Protein AF-A0A7K4GMZ6-F1 (afdb_monomer_lite)

Structure (mmCIF, N/CA/C/O backbone):
data_AF-A0A7K4GMZ6-F1
#
_entry.id   AF-A0A7K4GMZ6-F1
#
loop_
_atom_site.group_PDB
_atom_site.id
_atom_site.type_symbol
_atom_site.label_atom_id
_atom_site.label_alt_id
_atom_site.label_comp_id
_atom_site.label_asym_id
_atom_site.label_entity_id
_atom_site.label_seq_id
_atom_site.pdbx_PDB_ins_code
_atom_site.Cartn_x
_atom_site.Cartn_y
_atom_site.Cartn_z
_atom_site.occupancy
_atom_site.B_iso_or_equiv
_atom_site.auth_seq_id
_atom_site.auth_comp_id
_atom_site.auth_asym_id
_atom_site.auth_atom_id
_atom_site.pdbx_PDB_model_num
ATOM 1 N N . MET A 1 1 ? -30.937 -4.621 13.351 1.00 48.78 1 MET A N 1
ATOM 2 C CA . MET A 1 1 ? -29.642 -5.205 12.949 1.00 48.78 1 MET A CA 1
ATOM 3 C C . MET A 1 1 ? -28.993 -5.728 14.212 1.00 48.78 1 MET A C 1
ATOM 5 O O . MET A 1 1 ? -28.978 -4.998 15.195 1.00 48.78 1 MET A O 1
ATOM 9 N N . SER A 1 2 ? -28.584 -6.996 14.234 1.00 47.72 2 SER A N 1
ATOM 10 C CA . SER A 1 2 ? -27.808 -7.556 15.344 1.00 47.72 2 SER A CA 1
ATOM 11 C C . SER A 1 2 ? -26.621 -6.636 15.634 1.00 47.72 2 SER A C 1
ATOM 13 O O . SER A 1 2 ? -26.043 -6.063 14.712 1.00 47.72 2 SER A O 1
ATOM 15 N N . ASN A 1 3 ? -26.302 -6.441 16.911 1.00 65.88 3 ASN A N 1
ATOM 16 C CA . ASN A 1 3 ? -25.169 -5.630 17.349 1.00 65.88 3 ASN A CA 1
ATOM 17 C C . ASN A 1 3 ? -23.879 -6.400 17.016 1.00 65.88 3 ASN A C 1
ATOM 19 O O . ASN A 1 3 ? -23.311 -7.097 17.856 1.00 65.88 3 ASN A O 1
ATOM 23 N N . VAL A 1 4 ? -23.521 -6.419 15.730 1.00 77.88 4 VAL A N 1
ATOM 24 C CA . VAL A 1 4 ? -22.373 -7.156 15.210 1.00 77.88 4 VAL A CA 1
ATOM 25 C C . VAL A 1 4 ? -21.124 -6.433 15.690 1.00 77.88 4 VAL A C 1
ATOM 27 O O . VAL A 1 4 ? -20.750 -5.387 15.168 1.00 77.88 4 VAL A O 1
ATOM 30 N N . ASN A 1 5 ? -20.489 -6.994 16.715 1.00 87.69 5 ASN A N 1
ATOM 31 C CA . ASN A 1 5 ? -19.255 -6.452 17.257 1.00 87.69 5 ASN A CA 1
ATOM 32 C C . ASN A 1 5 ? -18.081 -6.795 16.323 1.00 87.69 5 ASN A C 1
ATOM 34 O O . ASN A 1 5 ? -17.702 -7.964 16.181 1.00 87.69 5 ASN A O 1
ATOM 38 N N . VAL A 1 6 ? -17.531 -5.755 15.694 1.00 93.88 6 VAL A N 1
ATOM 39 C CA . VAL A 1 6 ? -16.335 -5.803 14.836 1.00 93.88 6 VAL A CA 1
ATOM 40 C C . VAL A 1 6 ? -15.117 -5.113 15.452 1.00 93.88 6 VAL A C 1
ATOM 42 O O . VAL A 1 6 ? -14.072 -5.000 14.811 1.00 93.88 6 VAL A O 1
ATOM 45 N N . ASN A 1 7 ? -15.229 -4.639 16.695 1.0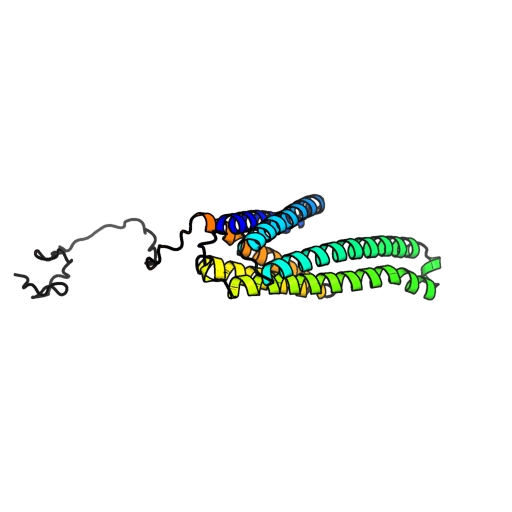0 93.06 7 ASN A N 1
ATOM 46 C CA . ASN A 1 7 ? -14.191 -3.829 17.333 1.00 93.06 7 ASN A CA 1
ATOM 47 C C . ASN A 1 7 ? -12.891 -4.618 17.495 1.00 93.06 7 ASN A C 1
ATOM 49 O O . ASN A 1 7 ? -11.807 -4.061 17.368 1.00 93.06 7 ASN A O 1
ATOM 53 N N . ASN A 1 8 ? -12.989 -5.928 17.726 1.00 94.88 8 ASN A N 1
ATOM 54 C CA . ASN A 1 8 ? -11.810 -6.777 17.828 1.00 94.88 8 ASN A CA 1
ATOM 55 C C . ASN A 1 8 ? -11.039 -6.846 16.499 1.00 94.88 8 ASN A C 1
ATOM 57 O O . ASN A 1 8 ? -9.826 -6.669 16.492 1.00 94.88 8 ASN A O 1
ATOM 61 N N . GLU A 1 9 ? -11.728 -7.041 15.370 1.00 96.62 9 GLU A N 1
ATOM 62 C CA . GLU A 1 9 ? -11.078 -7.102 14.055 1.00 96.62 9 GLU A CA 1
ATOM 63 C C . GLU A 1 9 ? -10.425 -5.767 13.681 1.00 96.62 9 GLU A C 1
ATOM 65 O O . GLU A 1 9 ? -9.282 -5.745 13.228 1.00 96.62 9 GLU A O 1
ATOM 70 N N . PHE A 1 10 ? -11.108 -4.643 13.913 1.00 96.75 10 PHE A N 1
ATOM 71 C CA . PHE A 1 10 ? -10.532 -3.326 13.631 1.00 96.75 10 PHE A CA 1
ATOM 72 C C . PHE A 1 10 ? -9.401 -2.951 14.597 1.00 96.75 10 PHE A C 1
ATOM 74 O O . PHE A 1 10 ? -8.435 -2.316 14.172 1.00 96.75 10 PHE A O 1
ATOM 81 N N . SER A 1 11 ? -9.456 -3.379 15.861 1.00 97.00 11 SER A N 1
ATOM 82 C CA . SER A 1 11 ? -8.341 -3.200 16.796 1.00 97.00 11 SER A CA 1
ATOM 83 C C . SER A 1 11 ? -7.105 -3.978 16.362 1.00 97.00 11 SER A C 1
ATOM 85 O O . SER A 1 11 ? -6.010 -3.416 16.309 1.00 97.00 11 SER A O 1
ATOM 87 N N . GLU A 1 12 ? -7.274 -5.239 15.967 1.00 97.94 12 GLU A N 1
ATOM 88 C CA . GLU A 1 12 ? -6.183 -6.059 15.441 1.00 97.94 12 GLU A CA 1
ATOM 89 C C . GLU A 1 12 ? -5.603 -5.491 14.140 1.00 97.94 12 GLU A C 1
ATOM 91 O O . GLU A 1 12 ? -4.378 -5.432 13.991 1.00 97.94 12 GLU A O 1
ATOM 96 N N . PHE A 1 13 ? -6.455 -4.974 13.250 1.00 98.12 13 PHE A N 1
ATOM 97 C CA . PHE A 1 13 ? -6.023 -4.232 12.068 1.00 98.12 13 PHE A CA 1
ATOM 98 C C . PHE A 1 13 ? -5.181 -3.003 12.449 1.00 98.12 13 PHE A C 1
ATOM 100 O O . PHE A 1 13 ? -4.089 -2.808 11.912 1.00 98.12 13 PHE A O 1
ATOM 107 N N . GLY A 1 14 ? -5.645 -2.202 13.416 1.00 97.81 14 GLY A N 1
ATOM 108 C CA . GLY A 1 14 ? -4.937 -1.023 13.919 1.00 97.81 14 GLY A CA 1
ATOM 109 C C . GLY A 1 14 ? -3.552 -1.357 14.483 1.00 97.81 14 GLY A C 1
ATOM 110 O O . GLY A 1 14 ? -2.561 -0.728 14.106 1.00 97.81 14 GLY A O 1
ATOM 111 N N . LYS A 1 15 ? -3.440 -2.411 15.303 1.00 98.00 15 LYS A N 1
ATOM 112 C CA . LYS A 1 15 ? -2.149 -2.880 15.841 1.00 98.00 15 LYS A CA 1
ATOM 113 C C . LYS A 1 15 ? -1.166 -3.232 14.726 1.00 98.00 15 LYS A C 1
ATOM 115 O O . LYS A 1 15 ? -0.002 -2.834 14.775 1.00 98.00 15 LYS A O 1
ATOM 120 N N . LYS A 1 16 ? -1.630 -3.947 13.696 1.00 98.31 16 LYS A N 1
ATOM 121 C CA . LYS A 1 16 ? -0.795 -4.320 12.545 1.00 98.31 16 LYS A CA 1
ATOM 122 C C . LYS A 1 16 ? -0.401 -3.094 11.719 1.00 98.31 16 LYS A C 1
ATOM 124 O O . LYS A 1 16 ? 0.765 -2.981 11.354 1.00 98.31 16 LYS A O 1
ATOM 129 N N . MET A 1 17 ? -1.304 -2.131 11.513 1.00 98.12 17 MET A N 1
ATOM 130 C CA . MET A 1 17 ? -0.979 -0.854 10.859 1.00 98.12 17 MET A CA 1
ATOM 131 C C . MET A 1 17 ? 0.063 -0.044 11.640 1.00 98.12 17 MET A C 1
ATOM 133 O O . MET A 1 17 ? 0.947 0.549 11.024 1.00 98.12 17 MET A O 1
ATOM 137 N N . LYS A 1 18 ? 0.047 -0.085 12.981 1.00 98.06 18 LYS A N 1
ATOM 138 C CA . LYS A 1 18 ? 1.106 0.520 13.809 1.00 98.06 18 LYS A CA 1
ATOM 139 C C . LYS A 1 18 ? 2.472 -0.086 13.510 1.00 98.06 18 LYS A C 1
ATOM 141 O O . LYS A 1 18 ? 3.444 0.643 13.328 1.00 98.06 18 LYS A O 1
ATOM 146 N N . ILE A 1 19 ? 2.536 -1.416 13.432 1.00 97.69 19 ILE A N 1
ATOM 147 C CA . ILE A 1 19 ? 3.767 -2.140 13.098 1.00 97.69 19 ILE A CA 1
ATOM 148 C C . ILE A 1 19 ? 4.226 -1.762 11.687 1.00 97.69 19 ILE A C 1
ATOM 150 O O . ILE A 1 19 ? 5.386 -1.402 11.516 1.00 97.69 19 ILE A O 1
ATOM 154 N N . VAL A 1 20 ? 3.328 -1.755 10.696 1.00 97.69 20 VAL A N 1
ATOM 155 C CA . VAL A 1 20 ? 3.641 -1.333 9.318 1.00 97.69 20 VAL A CA 1
ATOM 156 C C . VAL A 1 20 ? 4.183 0.103 9.281 1.00 97.69 20 VAL A C 1
ATOM 158 O O . VAL A 1 20 ? 5.189 0.358 8.617 1.00 97.69 20 VAL A O 1
ATOM 161 N N . GLY A 1 21 ? 3.583 1.029 10.034 1.00 97.25 21 GLY A N 1
ATOM 162 C CA . GLY A 1 21 ? 4.052 2.412 10.158 1.00 97.25 21 GLY A CA 1
ATOM 163 C C . GLY A 1 21 ? 5.465 2.518 10.738 1.00 97.25 21 GLY A C 1
ATOM 164 O O . GLY A 1 21 ? 6.313 3.199 10.162 1.00 97.25 21 GLY A O 1
ATOM 165 N N . ILE A 1 22 ? 5.755 1.791 11.825 1.00 96.62 22 ILE A N 1
ATOM 166 C CA . ILE A 1 22 ? 7.100 1.727 12.425 1.00 96.62 22 ILE A CA 1
ATOM 167 C C . ILE A 1 22 ? 8.108 1.141 11.431 1.00 96.62 22 ILE A C 1
ATOM 169 O O . ILE A 1 22 ? 9.178 1.716 11.235 1.00 96.62 22 ILE A O 1
ATOM 173 N N . MET A 1 23 ? 7.763 0.035 10.764 1.00 96.38 23 MET A N 1
ATOM 174 C CA . MET A 1 23 ? 8.642 -0.590 9.772 1.00 96.38 23 MET A CA 1
ATOM 175 C C . MET A 1 23 ? 8.954 0.371 8.627 1.00 96.38 23 MET A C 1
ATOM 177 O O . MET A 1 23 ? 10.113 0.479 8.246 1.00 96.38 23 MET A O 1
ATOM 181 N N . THR A 1 24 ? 7.958 1.127 8.150 1.00 94.94 24 THR A N 1
ATOM 182 C CA . THR A 1 24 ? 8.109 2.127 7.076 1.00 94.94 24 THR A CA 1
ATOM 183 C C . THR A 1 24 ? 9.105 3.233 7.442 1.00 94.94 24 THR A C 1
ATOM 185 O O . THR A 1 24 ? 9.890 3.646 6.589 1.00 94.94 24 THR A O 1
ATOM 188 N N . ILE A 1 25 ? 9.127 3.685 8.703 1.00 95.62 25 ILE A N 1
ATOM 189 C CA . ILE A 1 25 ? 10.120 4.659 9.194 1.00 95.62 25 ILE A CA 1
ATOM 190 C C . ILE A 1 25 ? 11.529 4.057 9.164 1.00 95.62 25 ILE A C 1
ATOM 192 O O . ILE A 1 25 ? 12.480 4.694 8.712 1.00 95.62 25 ILE A O 1
ATOM 196 N N . LEU A 1 26 ? 11.666 2.817 9.635 1.00 95.06 26 LEU A N 1
ATOM 197 C CA . LEU A 1 26 ? 12.961 2.151 9.755 1.00 95.06 26 LEU A CA 1
ATOM 198 C C . LEU A 1 26 ? 13.573 1.747 8.403 1.00 95.06 26 LEU A C 1
ATOM 200 O O . LEU A 1 26 ? 14.762 1.432 8.358 1.00 95.06 26 LEU A O 1
ATOM 204 N N . VAL A 1 27 ? 12.813 1.807 7.299 1.00 92.62 27 VAL A N 1
ATOM 205 C CA . VAL A 1 27 ? 13.322 1.537 5.939 1.00 92.62 27 VAL A CA 1
ATOM 206 C C . VAL A 1 27 ? 14.484 2.458 5.548 1.00 92.62 27 VAL A C 1
ATOM 208 O O . VAL A 1 27 ? 15.319 2.054 4.743 1.00 92.62 27 VAL A O 1
ATOM 211 N N . ILE A 1 28 ? 14.599 3.652 6.145 1.00 90.00 28 ILE A N 1
ATOM 212 C CA . ILE A 1 28 ? 15.707 4.585 5.871 1.00 90.00 28 ILE A CA 1
ATOM 213 C C . ILE A 1 28 ? 17.076 3.983 6.231 1.00 90.00 28 ILE A C 1
ATOM 215 O O . ILE A 1 28 ? 18.085 4.358 5.635 1.00 90.00 28 ILE A O 1
ATOM 219 N N . ILE A 1 29 ? 17.134 3.057 7.193 1.00 90.19 29 ILE A N 1
ATOM 220 C CA . ILE A 1 29 ? 18.398 2.483 7.657 1.00 90.19 29 ILE A CA 1
ATOM 221 C C . ILE A 1 29 ? 18.967 1.561 6.561 1.00 90.19 29 ILE A C 1
ATOM 223 O O . ILE A 1 29 ? 18.338 0.544 6.235 1.00 90.19 29 ILE A O 1
ATOM 227 N N . PRO A 1 30 ? 20.165 1.858 6.012 1.00 86.31 30 PRO A N 1
ATOM 228 C CA . PRO A 1 30 ? 20.799 1.010 5.006 1.00 86.31 30 PRO A CA 1
ATOM 229 C C . PRO A 1 30 ? 20.946 -0.435 5.499 1.00 86.31 30 PRO A C 1
ATOM 231 O O . PRO A 1 30 ? 21.171 -0.671 6.685 1.00 86.31 30 PRO A O 1
ATOM 234 N N . PHE A 1 31 ? 20.829 -1.406 4.589 1.00 81.50 31 PHE A N 1
ATOM 235 C CA . PHE A 1 31 ? 20.866 -2.861 4.839 1.00 81.50 31 PHE A CA 1
ATOM 236 C C . PHE A 1 31 ? 19.698 -3.434 5.664 1.00 81.50 31 PHE A C 1
ATOM 238 O O . PHE A 1 31 ? 19.144 -4.464 5.282 1.00 81.50 31 PHE A O 1
ATOM 245 N N . ALA A 1 32 ? 19.252 -2.766 6.731 1.00 88.50 32 ALA A N 1
ATOM 246 C CA . ALA A 1 32 ? 18.085 -3.193 7.506 1.00 88.50 32 ALA A CA 1
ATOM 247 C C . ALA A 1 32 ? 16.770 -2.975 6.738 1.00 88.50 32 ALA A C 1
ATOM 249 O O . ALA A 1 32 ? 15.848 -3.786 6.838 1.00 88.50 32 ALA A O 1
ATOM 250 N N . GLY A 1 33 ? 16.692 -1.916 5.924 1.00 86.00 33 GLY A N 1
ATOM 251 C CA . GLY A 1 33 ? 15.448 -1.504 5.280 1.00 86.00 33 GLY A CA 1
ATOM 252 C C . GLY A 1 33 ? 14.804 -2.559 4.378 1.00 86.00 33 GLY A C 1
ATOM 253 O O . GLY A 1 33 ? 13.581 -2.675 4.373 1.00 86.00 33 GLY A O 1
ATOM 254 N N . SER A 1 34 ? 15.589 -3.388 3.679 1.00 86.44 34 SER A N 1
ATOM 255 C CA . SER A 1 34 ? 15.039 -4.457 2.822 1.00 86.44 34 SER A CA 1
ATOM 256 C C . SER A 1 34 ? 14.348 -5.552 3.640 1.00 86.44 34 SER A C 1
ATOM 258 O O . SER A 1 34 ? 13.226 -5.952 3.334 1.00 86.44 34 SER A O 1
ATOM 260 N N . PHE A 1 35 ? 14.986 -5.996 4.726 1.00 90.69 35 PHE A N 1
ATOM 261 C CA . PHE A 1 35 ? 14.421 -7.002 5.623 1.00 90.69 35 PHE A CA 1
ATOM 262 C C . PHE A 1 35 ? 13.192 -6.469 6.375 1.00 90.69 35 PHE A C 1
ATOM 264 O O . PHE A 1 35 ? 12.163 -7.141 6.445 1.00 90.69 35 PHE A O 1
ATOM 271 N N . LEU A 1 36 ? 13.256 -5.231 6.874 1.00 92.88 36 LEU A N 1
ATOM 272 C CA . LEU A 1 36 ? 12.133 -4.591 7.567 1.00 92.88 36 LEU A CA 1
ATOM 273 C C . LEU A 1 36 ? 10.947 -4.323 6.632 1.00 92.88 36 LEU A C 1
ATOM 275 O O . LEU A 1 36 ? 9.802 -4.493 7.045 1.00 92.88 36 LEU A O 1
ATOM 279 N N . SER A 1 37 ? 11.202 -3.989 5.364 1.00 91.00 37 SER A N 1
ATOM 280 C CA . SER A 1 37 ? 10.150 -3.862 4.345 1.00 91.00 37 SER A CA 1
ATOM 281 C C . SER A 1 37 ? 9.421 -5.185 4.126 1.00 91.00 37 SER A C 1
ATOM 283 O O . SER A 1 37 ? 8.196 -5.201 4.027 1.00 91.00 37 SER A O 1
ATOM 285 N N . PHE A 1 38 ? 10.150 -6.305 4.108 1.00 92.38 38 PHE A N 1
ATOM 286 C CA . PHE A 1 38 ? 9.549 -7.632 3.986 1.00 92.38 38 PHE A CA 1
ATOM 287 C C . PHE A 1 38 ? 8.681 -7.989 5.203 1.00 92.38 38 PHE A C 1
ATOM 289 O O . PHE A 1 38 ? 7.566 -8.484 5.045 1.00 92.38 38 PHE A O 1
ATOM 296 N N . ILE A 1 39 ? 9.135 -7.664 6.418 1.00 94.62 39 ILE A N 1
ATOM 297 C CA . ILE A 1 39 ? 8.320 -7.822 7.632 1.00 94.62 39 ILE A CA 1
ATOM 298 C C . ILE A 1 39 ? 7.063 -6.947 7.554 1.00 94.62 39 ILE A C 1
ATOM 300 O O . ILE A 1 39 ? 5.954 -7.444 7.757 1.00 94.62 39 ILE A O 1
ATOM 304 N N . GLY A 1 40 ? 7.213 -5.662 7.223 1.00 95.19 40 GLY A N 1
ATOM 305 C CA . GLY A 1 40 ? 6.093 -4.735 7.055 1.00 95.19 40 GLY A CA 1
ATOM 306 C C . GLY A 1 40 ? 5.079 -5.238 6.026 1.00 95.19 40 GLY A C 1
ATOM 307 O O . GLY A 1 40 ? 3.874 -5.188 6.267 1.00 95.19 40 GLY A O 1
ATOM 308 N N . PHE A 1 41 ? 5.554 -5.818 4.925 1.00 95.00 41 PHE A N 1
ATOM 309 C CA . PHE A 1 41 ? 4.711 -6.445 3.915 1.00 95.00 41 PHE A CA 1
ATOM 310 C C . PHE A 1 41 ? 3.878 -7.608 4.478 1.00 95.00 41 PHE A C 1
ATOM 312 O O . PHE A 1 41 ? 2.663 -7.644 4.271 1.00 95.00 41 PHE A O 1
ATOM 319 N N . ILE A 1 42 ? 4.488 -8.515 5.252 1.00 96.75 42 ILE A N 1
ATOM 320 C CA . ILE A 1 42 ? 3.775 -9.628 5.902 1.00 96.75 42 ILE A CA 1
ATOM 321 C C . ILE A 1 42 ? 2.688 -9.099 6.849 1.00 96.75 42 ILE A C 1
ATOM 323 O O . ILE A 1 42 ? 1.551 -9.571 6.807 1.00 96.75 42 ILE A O 1
ATOM 327 N N . PHE A 1 43 ? 2.995 -8.085 7.664 1.00 97.69 43 PHE A N 1
ATOM 328 C CA . PHE A 1 43 ? 2.003 -7.456 8.545 1.00 97.69 43 PHE A CA 1
ATOM 329 C C . PHE A 1 43 ? 0.871 -6.770 7.777 1.00 97.69 43 PHE A C 1
ATOM 331 O O . PHE A 1 43 ? -0.283 -6.868 8.197 1.00 97.69 43 PHE A O 1
ATOM 338 N N . GLY A 1 44 ? 1.166 -6.148 6.634 1.00 96.69 44 GLY A N 1
ATOM 339 C CA . GLY A 1 44 ? 0.154 -5.597 5.734 1.00 96.69 44 GLY A CA 1
ATOM 340 C C . GLY A 1 44 ? -0.810 -6.669 5.218 1.00 96.69 44 GLY A C 1
ATOM 341 O O . GLY A 1 44 ? -2.024 -6.485 5.278 1.00 96.69 44 GLY A O 1
ATOM 342 N N . LEU A 1 45 ? -0.296 -7.829 4.794 1.00 96.75 45 LEU A N 1
ATOM 343 C CA . LEU A 1 45 ? -1.138 -8.954 4.371 1.00 96.75 45 LEU A CA 1
ATOM 344 C C . LEU A 1 45 ? -1.967 -9.535 5.525 1.00 96.75 45 LEU A C 1
ATOM 346 O O . LEU A 1 45 ? -3.144 -9.843 5.338 1.00 96.75 45 LEU A O 1
ATOM 350 N N . MET A 1 46 ? -1.389 -9.652 6.724 1.00 97.50 46 MET A N 1
ATOM 351 C CA . MET A 1 46 ? -2.129 -10.095 7.911 1.00 97.50 46 MET A CA 1
ATOM 352 C C . MET A 1 46 ? -3.263 -9.124 8.271 1.00 97.50 46 MET A C 1
ATOM 354 O O . MET A 1 46 ? -4.355 -9.575 8.608 1.00 97.50 46 MET A O 1
ATOM 358 N N . ALA A 1 47 ? -3.045 -7.812 8.133 1.00 97.94 47 ALA A N 1
ATOM 359 C CA . ALA A 1 47 ? -4.074 -6.798 8.362 1.00 97.94 47 ALA A CA 1
ATOM 360 C C . ALA A 1 47 ? -5.259 -6.934 7.386 1.00 97.94 47 ALA A C 1
ATOM 362 O O . ALA A 1 47 ? -6.414 -6.780 7.778 1.00 97.94 47 ALA A O 1
ATOM 363 N N . LEU A 1 48 ? -5.014 -7.318 6.127 1.00 97.69 48 LEU A N 1
ATOM 364 C CA . LEU A 1 48 ? -6.097 -7.638 5.182 1.00 97.69 48 LEU A CA 1
ATOM 365 C C . LEU A 1 48 ? -6.922 -8.855 5.625 1.00 97.69 48 LEU A C 1
ATOM 367 O O . LEU A 1 48 ? -8.105 -8.948 5.291 1.00 97.69 48 LEU A O 1
ATOM 371 N N . GLY A 1 49 ? -6.317 -9.783 6.371 1.00 97.88 49 GLY A N 1
ATOM 372 C CA . GLY A 1 49 ? -7.016 -10.893 7.015 1.00 97.88 49 GLY A CA 1
ATOM 373 C C . GLY A 1 49 ? -8.039 -10.410 8.044 1.00 97.88 49 GLY A C 1
ATOM 374 O O . GLY A 1 49 ? -9.177 -10.878 8.035 1.00 97.88 49 GLY A O 1
ATOM 375 N N . ASP A 1 50 ? -7.682 -9.418 8.861 1.00 98.19 50 ASP A N 1
ATOM 376 C CA . ASP A 1 50 ? -8.609 -8.823 9.830 1.00 98.19 50 ASP A CA 1
ATOM 377 C C . ASP A 1 50 ? -9.766 -8.104 9.128 1.00 98.19 50 ASP A C 1
ATOM 379 O O . ASP A 1 50 ? -10.925 -8.284 9.500 1.00 98.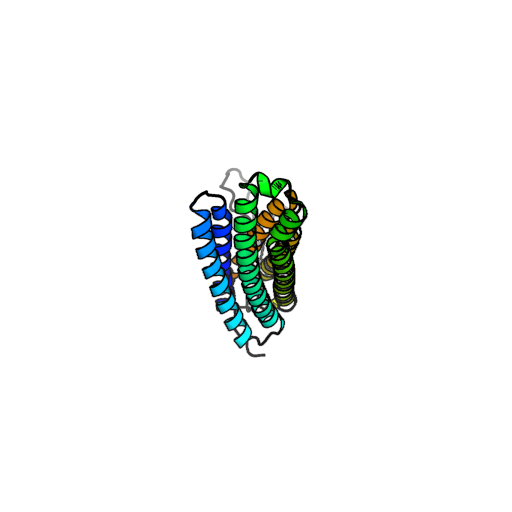19 50 ASP A O 1
ATOM 383 N N . ILE A 1 51 ? -9.482 -7.368 8.046 1.00 98.00 51 ILE A N 1
ATOM 384 C CA . ILE A 1 51 ? -10.526 -6.720 7.241 1.00 98.00 51 ILE A CA 1
ATOM 385 C C . ILE A 1 51 ? -11.444 -7.744 6.573 1.00 98.00 51 ILE A C 1
ATOM 387 O O . ILE A 1 51 ? -12.655 -7.538 6.530 1.00 98.00 51 ILE A O 1
ATOM 391 N N . ARG A 1 52 ? -10.912 -8.877 6.099 1.00 98.00 52 ARG A N 1
ATOM 392 C CA . ARG A 1 52 ? -11.735 -9.986 5.593 1.00 98.00 52 ARG A CA 1
ATOM 393 C C . ARG A 1 52 ? -12.685 -10.498 6.674 1.00 98.00 52 ARG A C 1
ATOM 395 O O . ARG A 1 52 ? -13.862 -10.706 6.399 1.00 98.00 52 ARG A O 1
ATOM 402 N N . ASN A 1 53 ? -12.188 -10.689 7.893 1.00 97.88 53 ASN A N 1
ATOM 403 C CA . ASN A 1 53 ? -12.999 -11.166 9.011 1.00 97.88 53 ASN A CA 1
ATOM 404 C C . ASN A 1 53 ? -14.079 -10.146 9.400 1.00 97.88 53 ASN A C 1
ATOM 406 O O . ASN A 1 53 ? -15.231 -10.533 9.592 1.00 97.88 53 ASN A O 1
ATOM 410 N N . ALA A 1 54 ? -13.744 -8.852 9.435 1.00 97.00 54 ALA A N 1
ATOM 411 C CA . ALA A 1 54 ? -14.715 -7.778 9.640 1.00 97.00 54 ALA A CA 1
ATOM 412 C C . ALA A 1 54 ? -15.771 -7.754 8.523 1.00 97.00 54 ALA A C 1
ATOM 414 O O . ALA A 1 54 ? -16.967 -7.648 8.796 1.00 97.00 54 ALA A O 1
ATOM 415 N N . ASN A 1 55 ? -15.352 -7.926 7.266 1.00 97.56 55 ASN A N 1
ATOM 416 C CA . ASN A 1 55 ? -16.260 -7.954 6.127 1.00 97.56 55 ASN A CA 1
ATOM 417 C C . ASN A 1 55 ? -17.206 -9.161 6.158 1.00 97.56 55 ASN A C 1
ATOM 419 O O . ASN A 1 55 ? -18.395 -9.000 5.917 1.00 97.56 55 ASN A O 1
ATOM 423 N N . ASN A 1 56 ? -16.728 -10.350 6.535 1.00 97.19 56 ASN A N 1
ATOM 424 C CA . ASN A 1 56 ? -17.586 -11.532 6.685 1.00 97.19 56 ASN A CA 1
ATOM 425 C C . ASN A 1 56 ? -18.721 -11.305 7.701 1.00 97.19 56 ASN A C 1
ATOM 427 O O . ASN A 1 56 ? -19.781 -11.915 7.587 1.00 97.19 56 ASN A O 1
ATOM 431 N N . LYS A 1 57 ? -18.501 -10.432 8.693 1.00 96.25 57 LYS A N 1
ATOM 432 C CA . LYS A 1 57 ? -19.495 -10.072 9.709 1.00 96.25 57 LYS A CA 1
ATOM 433 C C . LYS A 1 57 ? -20.439 -8.949 9.263 1.00 96.25 57 LYS A C 1
ATOM 435 O O . LYS A 1 57 ? -21.625 -9.004 9.571 1.00 96.25 57 LYS A O 1
ATOM 440 N N . LEU A 1 58 ? -19.925 -7.925 8.577 1.00 95.12 58 LEU A N 1
ATOM 441 C CA . LEU A 1 58 ? -20.697 -6.732 8.187 1.00 95.12 58 LEU A CA 1
ATOM 442 C C . LEU A 1 58 ? -21.330 -6.826 6.792 1.00 95.12 58 LEU A C 1
ATOM 444 O O . LEU A 1 58 ? -22.248 -6.062 6.494 1.00 95.12 58 LEU A O 1
ATOM 448 N N . ASN A 1 59 ? -20.812 -7.717 5.946 1.00 96.19 59 ASN A N 1
ATOM 449 C CA . ASN A 1 59 ? -21.165 -7.910 4.542 1.00 96.19 59 ASN A CA 1
ATOM 450 C C . ASN A 1 59 ? -21.175 -6.592 3.738 1.00 96.19 59 ASN A C 1
ATOM 452 O O . ASN A 1 59 ? -22.196 -6.201 3.173 1.00 96.19 59 ASN A O 1
ATOM 456 N N . GLN A 1 60 ? -20.047 -5.868 3.736 1.00 96.88 60 GLN A N 1
ATOM 457 C CA . GLN A 1 60 ? -19.923 -4.529 3.146 1.00 96.88 60 GLN A CA 1
ATOM 458 C C . GLN A 1 60 ? -19.082 -4.541 1.868 1.00 96.88 60 GLN A C 1
ATOM 460 O O . GLN A 1 60 ? -17.899 -4.883 1.868 1.00 96.88 60 GLN A O 1
ATOM 465 N N . ALA A 1 61 ? -19.669 -4.055 0.772 1.00 97.88 61 ALA A N 1
ATOM 466 C CA . ALA A 1 61 ? -18.997 -3.993 -0.526 1.00 97.88 61 ALA A CA 1
ATOM 467 C C . ALA A 1 61 ? -17.710 -3.144 -0.501 1.00 97.88 61 ALA A C 1
ATOM 469 O O . ALA A 1 61 ? -16.751 -3.459 -1.199 1.00 97.88 61 ALA A O 1
ATOM 470 N N . SER A 1 62 ? -17.655 -2.091 0.319 1.00 98.00 62 SER A N 1
ATOM 471 C CA . SER A 1 62 ? -16.486 -1.211 0.453 1.00 98.00 62 SER A CA 1
ATOM 472 C C . SER A 1 62 ? -15.262 -1.919 1.045 1.00 98.00 62 SER A C 1
ATOM 474 O O . SER A 1 62 ? -14.154 -1.732 0.541 1.00 98.00 62 SER A O 1
ATOM 476 N N . LEU A 1 63 ? -15.448 -2.788 2.047 1.00 97.88 63 LEU A N 1
ATOM 477 C CA . LEU A 1 63 ? -14.357 -3.581 2.627 1.00 97.88 63 LEU A CA 1
ATOM 478 C C . LEU A 1 63 ? -13.869 -4.671 1.668 1.00 97.88 63 LEU A C 1
ATOM 480 O O . LEU A 1 63 ? -12.660 -4.890 1.563 1.00 97.88 63 LEU A O 1
ATOM 484 N N . GLU A 1 64 ? -14.781 -5.322 0.937 1.00 98.06 64 GLU A N 1
ATOM 485 C CA . GLU A 1 64 ? -14.386 -6.304 -0.081 1.00 98.06 64 GLU A CA 1
ATOM 486 C C . GLU A 1 64 ? -13.620 -5.640 -1.228 1.00 98.06 64 GLU A C 1
ATOM 488 O O . GLU A 1 64 ? -12.573 -6.136 -1.643 1.00 98.06 64 GLU A O 1
ATOM 493 N N . ASN A 1 65 ? -14.095 -4.478 -1.690 1.00 98.19 65 ASN A N 1
ATOM 494 C CA . ASN A 1 65 ? -13.426 -3.689 -2.719 1.00 98.19 65 ASN A CA 1
ATOM 495 C C . ASN A 1 65 ? -12.037 -3.237 -2.268 1.00 98.19 65 ASN A C 1
ATOM 497 O O . ASN A 1 65 ? -11.089 -3.395 -3.034 1.00 98.19 65 ASN A O 1
ATOM 501 N N . TYR A 1 66 ? -11.895 -2.730 -1.036 1.00 98.31 66 TYR A N 1
ATOM 502 C CA . TYR A 1 66 ? -10.587 -2.391 -0.470 1.00 98.31 66 TYR A CA 1
ATOM 503 C C . TYR A 1 66 ? -9.648 -3.596 -0.518 1.00 98.31 66 TYR A C 1
ATOM 505 O O . TYR A 1 66 ? -8.575 -3.522 -1.114 1.00 98.31 66 TYR A O 1
ATOM 513 N N . ARG A 1 67 ? -10.071 -4.730 0.050 1.00 98.00 67 ARG A N 1
ATOM 514 C CA . ARG A 1 67 ? -9.248 -5.938 0.134 1.00 98.00 67 ARG A CA 1
ATOM 515 C C . ARG A 1 67 ? -8.847 -6.457 -1.246 1.00 98.00 67 ARG A C 1
ATOM 517 O O . ARG A 1 67 ? -7.666 -6.695 -1.485 1.00 98.00 67 ARG A O 1
ATOM 524 N N . SER A 1 68 ? -9.816 -6.649 -2.137 1.00 98.19 68 SER A N 1
ATOM 525 C CA . SER A 1 68 ? -9.585 -7.208 -3.471 1.00 98.19 68 SER A CA 1
ATOM 526 C C . SER A 1 68 ? -8.653 -6.314 -4.292 1.00 98.19 68 SER A C 1
ATOM 528 O O . SER A 1 68 ? -7.614 -6.776 -4.766 1.00 98.19 68 SER A O 1
ATOM 530 N N . LYS A 1 69 ? -8.948 -5.009 -4.374 1.00 98.31 69 LYS A N 1
ATOM 531 C CA . LYS A 1 69 ? -8.127 -4.053 -5.132 1.00 98.31 69 LYS A CA 1
ATOM 532 C C . LYS A 1 69 ? -6.723 -3.922 -4.553 1.00 98.31 69 LYS A C 1
ATOM 534 O O . LYS A 1 69 ? -5.767 -3.879 -5.320 1.00 98.31 69 LYS A O 1
ATOM 539 N N . PHE A 1 70 ? -6.579 -3.922 -3.225 1.00 97.81 70 PHE A N 1
ATOM 540 C CA . PHE A 1 70 ? -5.268 -3.850 -2.583 1.00 97.81 70 PHE A CA 1
ATOM 541 C C . PHE A 1 70 ? -4.416 -5.097 -2.872 1.00 97.81 70 PHE A C 1
ATOM 543 O O . PHE A 1 70 ? -3.241 -4.971 -3.207 1.00 97.81 70 PHE A O 1
ATOM 550 N N . ILE A 1 71 ? -5.000 -6.302 -2.817 1.00 97.94 71 ILE A N 1
ATOM 551 C CA . ILE A 1 71 ? -4.294 -7.547 -3.172 1.00 97.94 71 ILE A CA 1
ATOM 552 C C . ILE A 1 71 ? -3.866 -7.529 -4.644 1.00 97.94 71 ILE A C 1
ATOM 554 O O . ILE A 1 71 ? -2.715 -7.843 -4.949 1.00 97.94 71 ILE A O 1
ATOM 558 N N . ILE A 1 72 ? -4.760 -7.134 -5.556 1.00 98.19 72 ILE A N 1
ATOM 559 C CA . ILE A 1 72 ? -4.434 -7.036 -6.986 1.00 98.19 72 ILE A CA 1
ATOM 560 C C . ILE A 1 72 ? -3.317 -6.004 -7.200 1.00 98.19 72 ILE A C 1
ATOM 562 O O . ILE A 1 72 ? -2.347 -6.299 -7.896 1.00 98.19 72 ILE A O 1
ATOM 566 N N . ALA A 1 73 ? -3.390 -4.835 -6.556 1.00 97.75 73 ALA A N 1
ATOM 567 C CA . ALA A 1 73 ? -2.347 -3.812 -6.617 1.00 97.75 73 ALA A CA 1
ATOM 568 C C . ALA A 1 73 ? -0.980 -4.353 -6.170 1.00 97.75 73 ALA A C 1
ATOM 570 O O . ALA A 1 73 ? 0.022 -4.141 -6.853 1.00 97.75 73 ALA A O 1
ATOM 571 N N . VAL A 1 74 ? -0.935 -5.103 -5.064 1.00 96.75 74 VAL A N 1
ATOM 572 C CA . VAL A 1 74 ? 0.286 -5.758 -4.571 1.00 96.75 74 VAL A CA 1
ATOM 573 C C . VAL A 1 74 ? 0.856 -6.734 -5.603 1.00 96.75 74 VAL A C 1
ATOM 575 O O . VAL A 1 74 ? 2.052 -6.687 -5.881 1.00 96.75 74 VAL A O 1
ATOM 578 N N . ILE A 1 75 ? 0.022 -7.587 -6.207 1.00 97.75 75 ILE A N 1
ATOM 579 C CA . ILE A 1 75 ? 0.466 -8.554 -7.226 1.00 97.75 75 ILE A CA 1
ATOM 580 C C . ILE A 1 75 ? 1.056 -7.825 -8.438 1.00 97.75 75 ILE A C 1
ATOM 582 O O . ILE A 1 75 ? 2.162 -8.149 -8.873 1.00 97.75 75 ILE A O 1
ATOM 586 N N . PHE A 1 76 ? 0.362 -6.806 -8.949 1.00 97.81 76 PHE A N 1
ATOM 587 C CA . PHE A 1 76 ? 0.852 -6.002 -10.068 1.00 97.81 76 PHE A CA 1
ATOM 588 C C . PHE A 1 76 ? 2.168 -5.299 -9.723 1.00 97.81 76 PHE A C 1
ATOM 590 O O . PHE A 1 76 ? 3.080 -5.289 -10.543 1.00 97.81 76 PHE A O 1
ATOM 597 N N . ARG A 1 77 ? 2.320 -4.782 -8.500 1.00 95.81 77 ARG A N 1
ATOM 598 C CA . ARG A 1 77 ? 3.566 -4.151 -8.048 1.00 95.81 77 ARG A CA 1
ATOM 599 C C . ARG A 1 77 ? 4.728 -5.138 -7.965 1.00 95.81 77 ARG A C 1
ATOM 601 O O . ARG A 1 77 ? 5.842 -4.775 -8.334 1.00 95.81 77 ARG A O 1
ATOM 608 N N . MET A 1 78 ? 4.484 -6.380 -7.542 1.00 95.31 78 MET A N 1
ATOM 609 C CA . MET A 1 78 ? 5.507 -7.433 -7.541 1.00 95.31 78 MET A CA 1
ATOM 610 C C . MET A 1 78 ? 5.945 -7.775 -8.970 1.00 95.31 78 MET A C 1
ATOM 612 O O . MET A 1 78 ? 7.140 -7.781 -9.255 1.00 95.31 78 MET A O 1
ATOM 616 N N . ILE A 1 79 ? 4.991 -7.980 -9.887 1.00 97.56 79 ILE A N 1
ATOM 617 C CA . ILE A 1 79 ? 5.277 -8.258 -11.305 1.00 97.56 79 ILE A CA 1
ATOM 618 C C . ILE A 1 79 ? 6.035 -7.086 -11.938 1.00 97.56 79 ILE A C 1
ATOM 620 O O . ILE A 1 79 ? 7.092 -7.284 -12.534 1.00 97.56 79 ILE A O 1
ATOM 624 N N . GLY A 1 80 ? 5.532 -5.862 -11.768 1.00 96.38 80 GLY A N 1
ATOM 625 C CA . GLY A 1 80 ? 6.148 -4.648 -12.297 1.00 96.38 80 GLY A CA 1
ATOM 626 C C . GLY A 1 80 ? 7.565 -4.445 -11.767 1.00 96.38 80 GLY A C 1
ATOM 627 O O . GLY A 1 80 ? 8.467 -4.158 -12.544 1.00 96.38 80 GLY A O 1
ATOM 628 N N . SER A 1 81 ? 7.788 -4.660 -10.466 1.00 93.19 81 SER A N 1
ATOM 629 C CA . SER A 1 81 ? 9.121 -4.577 -9.851 1.00 93.19 81 SER A CA 1
ATOM 630 C C . SER A 1 81 ? 10.098 -5.605 -10.422 1.00 93.19 81 SER A C 1
ATOM 632 O O . SER A 1 81 ? 11.235 -5.250 -10.721 1.00 93.19 81 SER A O 1
ATOM 634 N N . VAL A 1 82 ? 9.671 -6.858 -10.623 1.00 96.06 82 VAL A N 1
ATOM 635 C CA . VAL A 1 82 ? 10.522 -7.905 -11.220 1.00 96.06 82 VAL A CA 1
ATOM 636 C C . VAL A 1 82 ? 10.866 -7.572 -12.673 1.00 96.06 82 VAL A C 1
ATOM 638 O O . VAL A 1 82 ? 12.034 -7.645 -13.050 1.00 96.06 82 VAL A O 1
ATOM 641 N N . VAL A 1 83 ? 9.881 -7.155 -13.476 1.00 97.00 83 VAL A N 1
ATOM 642 C CA . VAL A 1 83 ? 10.091 -6.751 -14.877 1.00 97.00 83 VAL A CA 1
ATOM 643 C C . VAL A 1 83 ? 11.055 -5.562 -14.962 1.00 97.00 83 VAL A C 1
ATOM 645 O O . VAL A 1 83 ? 12.019 -5.611 -15.727 1.00 97.00 83 VAL A O 1
ATOM 648 N N . SER A 1 84 ? 10.854 -4.531 -14.134 1.00 93.88 84 SER A N 1
ATOM 649 C CA . SER A 1 84 ? 11.750 -3.372 -14.059 1.00 93.88 84 SER A CA 1
ATOM 650 C C . SER A 1 84 ? 13.160 -3.757 -13.615 1.00 93.88 84 SER A C 1
ATOM 652 O O . SER A 1 84 ? 14.126 -3.245 -14.175 1.00 93.88 84 SER A O 1
ATOM 654 N N . LEU A 1 85 ? 13.304 -4.663 -12.642 1.00 93.56 85 LEU A N 1
ATOM 655 C CA . LEU A 1 85 ? 14.605 -5.120 -12.155 1.00 93.56 85 LEU A CA 1
ATOM 656 C C . LEU A 1 85 ? 15.380 -5.856 -13.253 1.00 93.56 85 LEU A C 1
ATOM 658 O O . LEU A 1 85 ? 16.518 -5.493 -13.542 1.00 93.56 85 LEU A O 1
ATOM 662 N N . VAL A 1 86 ? 14.753 -6.841 -13.906 1.00 94.25 86 VAL A N 1
ATOM 663 C CA . VAL A 1 86 ? 15.362 -7.592 -15.018 1.00 94.25 86 VAL A CA 1
ATOM 664 C C . VAL A 1 86 ? 15.722 -6.653 -16.170 1.00 94.25 86 VAL A C 1
ATOM 666 O O . VAL A 1 86 ? 16.835 -6.715 -16.689 1.00 94.25 86 VAL A O 1
ATOM 669 N N . GLY A 1 87 ? 14.820 -5.733 -16.524 1.00 93.19 87 GLY A N 1
ATOM 670 C CA . GLY A 1 87 ? 15.066 -4.710 -17.539 1.00 93.19 87 GLY A CA 1
ATOM 671 C C . GLY A 1 87 ? 16.228 -3.780 -17.199 1.00 93.19 87 GLY A C 1
ATOM 672 O O . GLY A 1 87 ? 17.013 -3.432 -18.079 1.00 93.19 87 GLY A O 1
ATOM 673 N N . SER A 1 88 ? 16.373 -3.412 -15.924 1.00 91.44 88 SER A N 1
ATOM 674 C CA . SER A 1 88 ? 17.467 -2.558 -15.453 1.00 91.44 88 SER A CA 1
ATOM 675 C C . SER A 1 88 ? 18.805 -3.286 -15.513 1.00 91.44 88 SER A C 1
ATOM 677 O O . SER A 1 88 ? 19.775 -2.708 -15.991 1.00 91.44 88 SER A O 1
ATOM 679 N N . PHE A 1 89 ? 18.857 -4.559 -15.103 1.00 93.62 89 PHE A N 1
ATOM 680 C CA . PHE A 1 89 ? 20.063 -5.380 -15.239 1.00 93.62 89 PHE A CA 1
ATOM 681 C C . PHE A 1 89 ? 20.473 -5.555 -16.702 1.00 93.62 89 PHE A C 1
ATOM 683 O O . PHE A 1 89 ? 21.643 -5.364 -17.017 1.00 93.62 89 PHE A O 1
ATOM 690 N N . TYR A 1 90 ? 19.519 -5.854 -17.588 1.00 91.81 90 TYR A N 1
ATOM 691 C CA . TYR A 1 90 ? 19.767 -5.987 -19.025 1.00 91.81 90 TYR A CA 1
ATOM 692 C C . TYR A 1 90 ? 20.258 -4.675 -19.660 1.00 91.81 90 TYR A C 1
ATOM 694 O O . TYR A 1 90 ? 21.244 -4.656 -20.395 1.00 91.81 90 TYR A O 1
ATOM 702 N N . SER A 1 91 ? 19.609 -3.551 -19.339 1.00 90.75 91 SER A N 1
ATOM 703 C CA . SER A 1 91 ? 20.030 -2.231 -19.829 1.00 90.75 91 SER A CA 1
ATOM 704 C C . SER A 1 91 ? 21.421 -1.866 -19.325 1.00 90.75 91 SER A C 1
ATOM 706 O O . SER A 1 91 ? 22.248 -1.376 -20.086 1.00 90.75 91 SER A O 1
ATOM 708 N N . PHE A 1 92 ? 21.697 -2.130 -18.047 1.00 91.19 92 PHE A N 1
ATOM 709 C CA . PHE A 1 92 ? 22.985 -1.827 -17.438 1.00 91.19 92 PHE A CA 1
ATOM 710 C C . PHE A 1 92 ? 24.111 -2.690 -18.015 1.00 91.19 92 PHE A C 1
ATOM 712 O O . PHE A 1 92 ? 25.176 -2.157 -18.313 1.00 91.19 92 PHE A O 1
ATOM 719 N N . SER A 1 93 ? 23.882 -3.992 -18.235 1.00 90.06 93 SER A N 1
ATOM 720 C CA . SER A 1 93 ? 24.886 -4.864 -18.857 1.00 90.06 93 SER A CA 1
ATOM 721 C C . SER A 1 93 ? 25.238 -4.409 -20.269 1.00 90.06 93 SER A C 1
ATOM 723 O O . SER A 1 93 ? 26.413 -4.390 -20.618 1.00 90.06 93 SER A O 1
ATOM 725 N N . ASN A 1 94 ? 24.241 -3.987 -21.051 1.00 87.12 94 ASN A N 1
ATOM 726 C CA . ASN A 1 94 ? 24.469 -3.474 -22.399 1.00 87.12 94 ASN A CA 1
ATOM 727 C C . ASN A 1 94 ? 25.149 -2.098 -22.380 1.00 87.12 94 ASN A C 1
ATOM 729 O O . ASN A 1 94 ? 25.997 -1.829 -23.219 1.00 87.12 94 ASN A O 1
ATOM 733 N N . MET A 1 95 ? 24.839 -1.242 -21.400 1.00 85.75 95 MET A N 1
ATOM 734 C CA . MET A 1 95 ? 25.480 0.071 -21.246 1.00 85.75 95 MET A CA 1
ATOM 735 C C . MET A 1 95 ? 26.988 -0.030 -20.959 1.00 85.75 95 MET A C 1
ATOM 737 O O . MET A 1 95 ? 27.736 0.877 -21.316 1.00 85.75 95 MET A O 1
ATOM 741 N N . LEU A 1 96 ? 27.441 -1.110 -20.312 1.00 89.88 96 LEU A N 1
ATOM 742 C CA . LEU A 1 96 ? 28.865 -1.351 -20.052 1.00 89.88 96 LEU A CA 1
ATOM 743 C C . LEU A 1 96 ? 29.649 -1.766 -21.308 1.00 89.88 96 LEU A C 1
ATOM 745 O O . LEU A 1 96 ? 30.875 -1.648 -21.319 1.00 89.88 96 LEU A O 1
ATOM 749 N N . ASP A 1 97 ? 28.971 -2.220 -22.364 1.00 90.12 97 ASP A N 1
ATOM 750 C CA . ASP A 1 97 ? 29.593 -2.453 -23.664 1.00 90.12 97 ASP A CA 1
ATOM 751 C C . ASP A 1 97 ? 29.609 -1.142 -24.464 1.00 90.12 97 ASP A C 1
ATOM 753 O O . ASP A 1 97 ? 28.605 -0.716 -25.035 1.00 90.12 97 ASP A O 1
ATOM 757 N N . PHE A 1 98 ? 30.772 -0.486 -24.519 1.00 81.56 98 PHE A N 1
ATOM 758 C CA . PHE A 1 98 ? 30.950 0.780 -25.240 1.00 81.56 98 PHE A CA 1
ATOM 759 C C . PHE A 1 98 ? 30.542 0.706 -26.721 1.00 81.56 98 PHE A C 1
ATOM 761 O O . PHE A 1 98 ? 30.180 1.736 -27.288 1.00 81.56 98 PHE A O 1
ATOM 768 N N . ASN A 1 99 ? 30.552 -0.477 -27.349 1.00 84.44 99 ASN A N 1
ATOM 769 C CA . ASN A 1 99 ? 30.089 -0.633 -28.732 1.00 84.44 99 ASN A CA 1
ATOM 770 C C . ASN A 1 99 ? 28.565 -0.483 -28.847 1.00 84.44 99 ASN A C 1
ATOM 772 O O . ASN A 1 99 ? 28.067 0.026 -29.850 1.00 84.44 99 ASN A O 1
ATOM 776 N N . TYR A 1 100 ? 27.828 -0.868 -27.803 1.00 80.69 100 TYR A N 1
ATOM 777 C CA . TYR A 1 100 ? 26.368 -0.801 -27.747 1.00 80.69 100 TYR A CA 1
ATOM 778 C C . TYR A 1 100 ? 25.851 0.643 -27.662 1.00 80.69 100 TYR A C 1
ATOM 780 O O . TYR A 1 100 ? 24.744 0.936 -28.104 1.00 80.69 100 TYR A O 1
ATOM 788 N N . LEU A 1 101 ? 26.663 1.579 -27.153 1.00 82.00 101 LEU A N 1
ATOM 789 C CA . LEU A 1 101 ? 26.302 3.001 -27.077 1.00 82.00 101 LEU A CA 1
ATOM 790 C C . LEU A 1 101 ? 26.149 3.667 -28.453 1.00 82.00 101 LEU A C 1
ATOM 792 O O . LEU A 1 101 ? 25.431 4.660 -28.570 1.00 82.00 101 LEU A O 1
ATOM 796 N N . TYR A 1 102 ? 26.806 3.135 -29.486 1.00 86.00 102 TYR A N 1
ATOM 797 C CA . TYR A 1 102 ? 26.715 3.656 -30.852 1.00 86.00 102 TYR A CA 1
ATOM 798 C C . TYR A 1 102 ? 25.567 3.023 -31.658 1.00 86.00 102 TYR A C 1
ATOM 800 O O . TYR A 1 102 ? 25.172 3.573 -32.688 1.00 86.00 102 TYR A O 1
ATOM 808 N N . ASP A 1 103 ? 24.989 1.917 -31.176 1.00 90.88 103 ASP A N 1
ATOM 809 C CA . ASP A 1 103 ? 23.811 1.267 -31.760 1.00 90.88 103 ASP A CA 1
ATOM 810 C C . ASP A 1 103 ? 22.526 1.799 -31.103 1.00 90.88 103 ASP A C 1
ATOM 812 O O . ASP A 1 103 ? 21.943 1.219 -30.182 1.00 90.88 103 ASP A O 1
ATOM 816 N N . PHE A 1 104 ? 22.089 2.970 -31.570 1.00 87.62 104 PHE A N 1
ATOM 817 C CA . PHE A 1 104 ? 20.926 3.673 -31.023 1.00 87.62 104 PHE A CA 1
ATOM 818 C C . PHE A 1 104 ? 19.620 2.840 -31.027 1.00 87.62 104 PHE A C 1
ATOM 820 O O . PHE A 1 104 ? 18.902 2.869 -30.021 1.00 87.62 104 PHE A O 1
ATOM 827 N N . PRO A 1 105 ? 19.286 2.062 -32.080 1.00 91.94 105 PRO A N 1
ATOM 828 C CA . PRO A 1 105 ? 18.168 1.117 -32.030 1.00 91.94 105 PRO A CA 1
ATOM 829 C C . PRO A 1 105 ? 18.269 0.099 -30.889 1.00 91.94 105 PRO A C 1
ATOM 831 O O . PRO A 1 105 ? 17.289 -0.117 -30.170 1.00 91.94 105 PRO A O 1
ATOM 834 N N . ALA A 1 106 ? 19.443 -0.501 -30.685 1.00 88.56 106 ALA A N 1
ATOM 835 C CA . ALA A 1 106 ? 19.652 -1.482 -29.626 1.00 88.56 106 ALA A CA 1
ATOM 836 C C . ALA A 1 106 ? 19.528 -0.845 -28.228 1.00 88.56 106 ALA A C 1
ATOM 838 O O . ALA A 1 106 ? 18.955 -1.452 -27.315 1.00 88.56 106 ALA A O 1
ATOM 839 N N . LEU A 1 107 ? 19.978 0.406 -28.079 1.00 86.88 107 LEU A N 1
ATOM 840 C CA . LEU A 1 107 ? 19.796 1.211 -26.870 1.00 86.88 107 LEU A CA 1
ATOM 841 C C . LEU A 1 107 ? 18.311 1.454 -26.556 1.00 86.88 107 LEU A C 1
ATOM 843 O O . LEU A 1 107 ? 17.890 1.287 -25.416 1.00 86.88 107 LEU A O 1
ATOM 847 N N . ILE A 1 108 ? 17.483 1.806 -27.544 1.00 89.69 108 ILE A N 1
ATOM 848 C CA . ILE A 1 108 ? 16.037 1.995 -27.321 1.00 89.69 108 ILE A CA 1
ATOM 849 C C . ILE A 1 108 ? 15.380 0.681 -26.886 1.00 89.69 108 ILE A C 1
ATOM 851 O O . ILE A 1 108 ? 14.587 0.661 -25.941 1.00 89.69 108 ILE A O 1
ATOM 855 N N . MET A 1 109 ? 15.725 -0.425 -27.550 1.00 90.56 109 MET A N 1
ATOM 856 C CA . MET A 1 109 ? 15.147 -1.737 -27.260 1.00 90.56 109 MET A CA 1
ATOM 857 C C . MET A 1 109 ? 15.445 -2.202 -25.830 1.00 90.56 109 MET A C 1
ATOM 859 O O . MET A 1 109 ? 14.598 -2.860 -25.221 1.00 90.56 109 MET A O 1
ATOM 863 N N . SER A 1 110 ? 16.590 -1.819 -25.247 1.00 91.12 110 SER A N 1
ATOM 864 C CA . SER A 1 110 ? 16.913 -2.199 -23.867 1.00 91.12 110 SER A CA 1
ATOM 865 C C . SER A 1 110 ? 16.012 -1.539 -22.822 1.00 91.12 110 SER A C 1
ATOM 867 O O . SER A 1 110 ? 15.771 -2.142 -21.778 1.00 91.12 110 SER A O 1
ATOM 869 N N . PHE A 1 111 ? 15.428 -0.369 -23.107 1.00 91.12 111 PHE A N 1
ATOM 870 C CA . PHE A 1 111 ? 14.516 0.315 -22.180 1.00 91.12 111 PHE A CA 1
ATOM 871 C C . PHE A 1 111 ? 13.072 -0.205 -22.217 1.00 91.12 111 PHE A C 1
ATOM 873 O O . PHE A 1 111 ? 12.290 0.118 -21.319 1.00 91.12 111 PHE A O 1
ATOM 880 N N . ILE A 1 112 ? 12.697 -1.033 -23.199 1.00 94.19 112 ILE A N 1
ATOM 881 C CA . ILE A 1 112 ? 11.320 -1.538 -23.338 1.00 94.19 112 ILE A CA 1
ATOM 882 C C . ILE A 1 112 ? 10.829 -2.254 -22.067 1.00 94.19 112 ILE A C 1
ATOM 884 O O . ILE A 1 112 ? 9.748 -1.908 -21.583 1.00 94.19 112 ILE A O 1
ATOM 888 N N . PRO A 1 113 ? 11.579 -3.195 -21.457 1.00 94.44 113 PRO A N 1
ATOM 889 C CA . PRO A 1 113 ? 11.127 -3.855 -20.236 1.00 94.44 113 PRO A CA 1
ATOM 890 C C . PRO A 1 113 ? 10.974 -2.879 -19.062 1.00 94.44 113 PRO A C 1
ATOM 892 O O . PRO A 1 113 ? 10.023 -2.996 -18.295 1.00 94.44 113 PRO A O 1
ATOM 895 N N . MET A 1 114 ? 11.852 -1.875 -18.949 1.00 93.00 114 MET A N 1
ATOM 896 C CA . MET A 1 114 ? 11.737 -0.834 -17.922 1.00 93.00 114 MET A CA 1
ATOM 897 C C . MET A 1 114 ? 10.454 -0.013 -18.105 1.00 93.00 114 MET A C 1
ATOM 899 O O . MET A 1 114 ? 9.742 0.233 -17.133 1.00 93.00 114 MET A O 1
ATOM 903 N N . PHE A 1 115 ? 10.113 0.351 -19.345 1.00 93.31 115 PHE A N 1
ATOM 904 C CA . PHE A 1 115 ? 8.872 1.062 -19.652 1.00 93.31 115 PHE A CA 1
ATOM 905 C C . PHE A 1 115 ? 7.627 0.211 -19.357 1.00 93.31 115 PHE A C 1
ATOM 907 O O . PHE A 1 115 ? 6.684 0.696 -18.735 1.00 93.31 115 PHE A O 1
ATOM 914 N N . ILE A 1 116 ? 7.634 -1.075 -19.723 1.00 96.50 116 ILE A N 1
ATOM 915 C CA . ILE A 1 116 ? 6.542 -2.008 -19.398 1.00 96.50 116 ILE A CA 1
ATOM 916 C C . ILE A 1 116 ? 6.373 -2.124 -17.878 1.00 96.50 116 ILE A C 1
ATOM 918 O O . ILE A 1 116 ? 5.262 -1.983 -17.364 1.00 96.50 116 ILE A O 1
ATOM 922 N N . GLY A 1 117 ? 7.469 -2.337 -17.145 1.00 95.62 117 GLY A N 1
ATOM 923 C CA . GLY A 1 117 ? 7.454 -2.413 -15.686 1.00 95.62 117 GLY A CA 1
ATOM 924 C C . GLY A 1 117 ? 6.953 -1.118 -15.041 1.00 95.62 117 GLY A C 1
ATOM 925 O O . GLY A 1 117 ? 6.177 -1.162 -14.084 1.00 95.62 117 GLY A O 1
ATOM 926 N N . PHE A 1 118 ? 7.312 0.040 -15.599 1.00 93.88 118 PHE A N 1
ATOM 927 C CA . PHE A 1 118 ? 6.791 1.337 -15.174 1.00 93.88 118 PHE A CA 1
ATOM 928 C C . PHE A 1 118 ? 5.270 1.440 -15.368 1.00 93.88 118 PHE A C 1
ATOM 930 O O . PHE A 1 118 ? 4.561 1.744 -14.410 1.00 93.88 118 PHE A O 1
ATOM 937 N N . VAL A 1 119 ? 4.742 1.101 -16.550 1.00 96.56 119 VAL A N 1
ATOM 938 C CA . VAL A 1 119 ? 3.292 1.122 -16.826 1.00 96.56 119 VAL A CA 1
ATOM 939 C C . VAL A 1 119 ? 2.521 0.194 -15.880 1.00 96.56 119 VAL A C 1
ATOM 941 O O . VAL A 1 119 ? 1.494 0.592 -15.329 1.00 96.56 119 VAL A O 1
ATOM 944 N N . ILE A 1 120 ? 3.030 -1.015 -15.624 1.00 97.69 120 ILE A N 1
ATOM 945 C CA . ILE A 1 120 ? 2.426 -1.955 -14.664 1.00 97.69 120 ILE A CA 1
ATOM 946 C C . ILE A 1 120 ? 2.378 -1.342 -13.255 1.00 97.69 120 ILE A C 1
ATOM 948 O O . ILE A 1 120 ? 1.361 -1.452 -12.567 1.00 97.69 120 ILE A O 1
ATOM 952 N N . ASN A 1 121 ? 3.443 -0.658 -12.828 1.00 95.44 121 ASN A N 1
ATOM 953 C CA . ASN A 1 121 ? 3.488 0.014 -11.530 1.00 95.44 121 ASN A CA 1
ATOM 954 C C . ASN A 1 121 ? 2.521 1.209 -11.435 1.00 95.44 121 ASN A C 1
ATOM 956 O O . ASN A 1 121 ? 1.946 1.425 -10.366 1.00 95.44 121 ASN A O 1
ATOM 960 N N . LEU A 1 122 ? 2.275 1.940 -12.530 1.00 95.81 122 LEU A N 1
ATOM 961 C CA . LEU A 1 122 ? 1.240 2.983 -12.568 1.00 95.81 122 LEU A CA 1
ATOM 962 C C . LEU A 1 122 ? -0.159 2.390 -12.351 1.00 95.81 122 LEU A C 1
ATOM 964 O O . LEU A 1 122 ? -0.929 2.908 -11.540 1.00 95.81 122 LEU A O 1
ATOM 968 N N . ILE A 1 123 ? -0.468 1.272 -13.019 1.00 97.38 123 ILE A N 1
ATOM 969 C CA . ILE A 1 123 ? -1.737 0.548 -12.838 1.00 97.38 123 ILE A CA 1
ATOM 970 C C . ILE A 1 123 ? -1.870 0.066 -11.387 1.00 97.38 123 ILE A C 1
ATOM 972 O O . ILE A 1 123 ? -2.914 0.263 -10.765 1.00 97.38 123 ILE A O 1
ATOM 976 N N . ALA A 1 124 ? -0.804 -0.508 -10.819 1.00 97.75 124 ALA A N 1
ATOM 977 C CA . ALA A 1 124 ? -0.775 -0.929 -9.420 1.00 97.75 124 ALA A CA 1
ATOM 978 C C . ALA A 1 124 ? -1.064 0.237 -8.461 1.00 97.75 124 ALA A C 1
ATOM 980 O O . ALA A 1 124 ? -1.863 0.096 -7.537 1.00 97.75 124 ALA A O 1
ATOM 981 N N . GLY A 1 125 ? -0.450 1.402 -8.692 1.00 96.50 125 GLY A N 1
ATOM 982 C CA . GLY A 1 125 ? -0.706 2.608 -7.907 1.00 96.50 125 GLY A CA 1
ATOM 983 C C . GLY A 1 125 ? -2.162 3.071 -7.995 1.00 96.50 125 GLY A C 1
ATOM 984 O O . GLY A 1 125 ? -2.761 3.390 -6.970 1.00 96.50 125 GLY A O 1
ATOM 985 N N . ALA A 1 126 ? -2.760 3.061 -9.189 1.00 97.75 126 ALA A N 1
ATOM 986 C CA . ALA A 1 126 ? -4.158 3.450 -9.377 1.00 97.75 126 ALA A CA 1
ATOM 987 C C . ALA A 1 126 ? -5.127 2.504 -8.641 1.00 97.75 126 ALA A C 1
ATOM 989 O O . ALA A 1 126 ? -6.064 2.962 -7.984 1.00 97.75 126 ALA A O 1
ATOM 990 N N . LEU A 1 127 ? -4.869 1.193 -8.691 1.00 98.31 127 LEU A N 1
ATOM 991 C CA . LEU A 1 127 ? -5.634 0.194 -7.939 1.00 98.31 127 LEU A CA 1
ATOM 992 C C . LEU A 1 127 ? -5.491 0.380 -6.425 1.00 98.31 127 LEU A C 1
ATOM 994 O O . LEU A 1 127 ? -6.474 0.265 -5.695 1.00 98.31 127 LEU A O 1
ATOM 998 N N . GLU A 1 128 ? -4.289 0.703 -5.945 1.00 98.19 128 GLU A N 1
ATOM 999 C CA . GLU A 1 128 ? -4.059 1.003 -4.532 1.00 98.19 128 GLU A CA 1
ATOM 1000 C C . GLU A 1 128 ? -4.807 2.269 -4.085 1.00 98.19 128 GLU A C 1
ATOM 1002 O O . GLU A 1 128 ? -5.431 2.270 -3.024 1.00 98.19 128 GLU A O 1
ATOM 1007 N N . MET A 1 129 ? -4.805 3.335 -4.891 1.00 98.06 129 MET A N 1
ATOM 1008 C CA . MET A 1 129 ? -5.596 4.537 -4.603 1.00 98.06 129 MET A CA 1
ATOM 1009 C C . MET A 1 129 ? -7.086 4.212 -4.460 1.00 98.06 129 MET A C 1
ATOM 1011 O O . MET A 1 129 ? -7.748 4.681 -3.533 1.00 98.06 129 MET A O 1
ATOM 1015 N N . ASP A 1 130 ? -7.620 3.410 -5.376 1.00 98.25 130 ASP A N 1
ATOM 1016 C CA . ASP A 1 130 ? -9.026 3.013 -5.374 1.00 98.25 130 ASP A CA 1
ATOM 1017 C C . ASP A 1 130 ? -9.362 2.076 -4.196 1.00 98.25 130 ASP A C 1
ATOM 1019 O O . ASP A 1 130 ? -10.440 2.160 -3.596 1.00 98.25 130 ASP A O 1
ATOM 1023 N N . ALA A 1 131 ? -8.405 1.243 -3.776 1.00 98.50 131 ALA A N 1
ATOM 1024 C CA . ALA A 1 131 ? -8.511 0.494 -2.532 1.00 98.50 131 ALA A CA 1
ATOM 1025 C C . ALA A 1 131 ? -8.651 1.452 -1.338 1.00 98.50 131 ALA A C 1
ATOM 1027 O O . ALA A 1 131 ? -9.653 1.392 -0.623 1.00 98.50 131 ALA A O 1
ATOM 1028 N N . TRP A 1 132 ? -7.703 2.375 -1.139 1.00 98.50 132 TRP A N 1
ATOM 1029 C CA . TRP A 1 132 ? -7.739 3.314 -0.011 1.00 98.50 132 TRP A CA 1
ATOM 1030 C C . TRP A 1 132 ? -8.995 4.185 -0.005 1.00 98.50 132 TRP A C 1
ATOM 1032 O O . TRP A 1 132 ? -9.571 4.406 1.058 1.00 98.50 132 TRP A O 1
ATOM 1042 N N . ARG A 1 133 ? -9.480 4.600 -1.182 1.00 98.50 133 ARG A N 1
ATOM 1043 C CA . ARG A 1 133 ? -10.776 5.274 -1.324 1.00 98.50 133 ARG A CA 1
ATOM 1044 C C . ARG A 1 133 ? -11.923 4.420 -0.784 1.00 98.50 133 ARG A C 1
ATOM 1046 O O . ARG A 1 133 ? -12.722 4.919 -0.002 1.00 98.50 133 ARG A O 1
ATOM 1053 N N . SER A 1 134 ? -11.972 3.140 -1.153 1.00 98.50 134 SER A N 1
ATOM 1054 C CA . SER A 1 134 ? -13.012 2.215 -0.684 1.00 98.50 134 SER A CA 1
ATOM 1055 C C . SER A 1 134 ? -13.000 2.077 0.847 1.00 98.50 134 SER A C 1
ATOM 1057 O O . SER A 1 134 ? -14.058 2.019 1.472 1.00 98.50 134 SER A O 1
ATOM 1059 N N . LEU A 1 135 ? -11.814 2.090 1.469 1.00 98.44 135 LEU A N 1
ATOM 1060 C CA . LEU A 1 135 ? -11.681 2.082 2.929 1.00 98.44 135 LEU A CA 1
ATOM 1061 C C . LEU A 1 135 ? -12.124 3.412 3.570 1.00 98.44 135 LEU A C 1
ATOM 1063 O O . LEU A 1 135 ? -12.821 3.397 4.584 1.00 98.44 135 LEU A O 1
ATOM 1067 N N . THR A 1 136 ? -11.784 4.557 2.968 1.00 98.56 136 THR A N 1
ATOM 1068 C CA . THR A 1 136 ? -12.289 5.875 3.396 1.00 98.56 136 THR A CA 1
ATOM 1069 C C . THR A 1 136 ? -13.818 5.926 3.343 1.00 98.56 136 THR A C 1
ATOM 1071 O O . THR A 1 136 ? -14.462 6.369 4.296 1.00 98.56 136 THR A O 1
ATOM 1074 N N . ASP A 1 137 ? -14.414 5.441 2.251 1.00 98.44 137 ASP A N 1
ATOM 1075 C CA . ASP A 1 137 ? -15.866 5.404 2.067 1.00 98.44 137 ASP A CA 1
ATOM 1076 C C . ASP A 1 137 ? -16.536 4.543 3.148 1.00 98.44 137 ASP A C 1
ATOM 1078 O O . ASP A 1 137 ? -17.557 4.945 3.707 1.00 98.44 137 ASP A O 1
ATOM 1082 N N . PHE A 1 138 ? -15.928 3.406 3.512 1.00 98.25 138 PHE A N 1
ATOM 1083 C CA . PHE A 1 138 ? -16.390 2.580 4.628 1.00 98.25 138 PHE A CA 1
ATOM 1084 C C . PHE A 1 138 ? -16.427 3.361 5.949 1.00 98.25 138 PHE A C 1
ATOM 1086 O O . PHE A 1 138 ? -17.473 3.403 6.599 1.00 98.25 138 PHE A O 1
ATOM 1093 N N . PHE A 1 139 ? -15.323 4.010 6.340 1.00 97.88 139 PHE A N 1
ATOM 1094 C CA . PHE A 1 139 ? -15.278 4.756 7.603 1.00 97.88 139 PHE A CA 1
ATOM 1095 C C . PHE A 1 139 ? -16.258 5.929 7.625 1.00 97.88 139 PHE A C 1
ATOM 1097 O O . PHE A 1 139 ? -16.841 6.217 8.667 1.00 97.88 139 PHE A O 1
ATOM 1104 N N . ASN A 1 140 ? -16.490 6.580 6.484 1.00 97.62 140 ASN A N 1
ATOM 1105 C CA . ASN A 1 140 ? -17.456 7.670 6.381 1.00 97.62 140 ASN A CA 1
ATOM 1106 C C . ASN A 1 140 ? -18.911 7.209 6.484 1.00 97.62 140 ASN A C 1
ATOM 1108 O O . ASN A 1 140 ? -19.716 7.899 7.108 1.00 97.62 140 ASN A O 1
ATOM 1112 N N . GLN A 1 141 ? -19.247 6.056 5.905 1.00 97.31 141 GLN A N 1
ATOM 1113 C CA . GLN A 1 141 ? -20.604 5.504 5.952 1.00 97.31 141 GLN A CA 1
ATOM 1114 C C . GLN A 1 141 ? -20.940 4.902 7.321 1.00 97.31 141 GLN A C 1
ATOM 1116 O O . GLN A 1 141 ? -22.082 4.986 7.764 1.00 97.31 141 GLN A O 1
ATOM 1121 N N . HIS A 1 142 ? -19.943 4.341 8.009 1.00 95.56 142 HIS A N 1
ATOM 1122 C CA . HIS A 1 142 ? -20.132 3.563 9.237 1.00 95.56 142 HIS A CA 1
ATOM 1123 C C . HIS A 1 142 ? -19.469 4.203 10.460 1.00 95.56 142 HIS A C 1
ATOM 1125 O O . HIS A 1 142 ? -18.943 3.515 11.336 1.00 95.56 142 HIS A O 1
ATOM 1131 N N . ARG A 1 143 ? -19.497 5.542 10.546 1.00 94.50 143 ARG A N 1
ATOM 1132 C CA . ARG A 1 143 ? -18.894 6.295 11.667 1.00 94.50 143 ARG A CA 1
ATOM 1133 C C . ARG A 1 143 ? -19.443 5.888 13.033 1.00 94.50 143 ARG A C 1
ATOM 1135 O O . ARG A 1 143 ? -18.726 5.974 14.019 1.00 94.50 143 ARG A O 1
ATOM 1142 N N . ASN A 1 144 ? -20.694 5.437 13.089 1.00 93.06 144 ASN A N 1
ATOM 1143 C CA . ASN A 1 144 ? -21.364 4.981 14.308 1.00 93.06 144 ASN A CA 1
ATOM 1144 C C . ASN A 1 144 ? -20.812 3.659 14.874 1.00 93.06 144 ASN A C 1
ATOM 1146 O O . ASN A 1 144 ? -21.114 3.339 16.021 1.00 93.06 144 ASN A O 1
ATOM 1150 N N . LEU A 1 145 ? -20.022 2.898 14.106 1.00 92.25 145 LEU A N 1
ATOM 1151 C CA . LEU A 1 145 ? -19.368 1.679 14.595 1.00 92.25 145 LEU A CA 1
ATOM 1152 C C . LEU A 1 145 ? -18.172 1.976 15.510 1.00 92.25 145 LEU A C 1
ATOM 1154 O O . LEU A 1 145 ? -17.711 1.087 16.222 1.00 92.25 145 LEU A O 1
ATOM 1158 N N . PHE A 1 146 ? -17.669 3.211 15.505 1.00 93.75 146 PHE A N 1
ATOM 1159 C CA . PHE A 1 146 ? -16.452 3.595 16.209 1.00 93.75 146 PHE A CA 1
ATOM 1160 C C . PHE A 1 146 ? -16.692 4.834 17.080 1.00 93.75 146 PHE A C 1
ATOM 1162 O O . PHE A 1 146 ? -17.590 5.631 16.801 1.00 93.75 146 PHE A O 1
ATOM 1169 N N . PRO A 1 147 ? -15.859 5.068 18.109 1.00 93.56 147 PRO A N 1
ATOM 1170 C CA . PRO A 1 147 ? -15.790 6.380 18.737 1.00 93.56 147 PRO A CA 1
ATOM 1171 C C . PRO A 1 147 ? -15.529 7.462 17.681 1.00 93.56 147 PRO A C 1
ATOM 1173 O O . PRO A 1 147 ? -14.678 7.281 16.809 1.00 93.56 147 PRO A O 1
ATOM 1176 N N . THR A 1 148 ? -16.203 8.611 17.789 1.00 94.50 148 THR A N 1
ATOM 1177 C CA . THR A 1 148 ? -16.123 9.701 16.798 1.00 94.50 148 THR A CA 1
ATOM 1178 C C . THR A 1 148 ? -14.685 10.100 16.465 1.00 94.50 148 THR A C 1
ATOM 1180 O O . THR A 1 148 ? -14.358 10.337 15.304 1.00 94.50 148 THR A O 1
ATOM 1183 N N . TYR A 1 149 ? -13.810 10.146 17.473 1.00 95.38 149 TYR A N 1
ATOM 1184 C CA . TYR A 1 149 ? -12.406 10.493 17.273 1.00 95.38 149 TYR A CA 1
ATOM 1185 C C . TYR A 1 149 ? -11.657 9.423 16.459 1.00 95.38 149 TYR A C 1
ATOM 1187 O O . TYR A 1 149 ? -10.926 9.772 15.539 1.00 95.38 149 TYR A O 1
ATOM 1195 N N . VAL A 1 150 ? -11.898 8.132 16.720 1.00 95.81 150 VAL A N 1
ATOM 1196 C CA . VAL A 1 150 ? -11.285 7.021 15.973 1.00 95.81 150 VAL A CA 1
ATOM 1197 C C . VAL A 1 150 ? -11.788 6.992 14.533 1.00 95.81 150 VAL A C 1
ATOM 1199 O O . VAL A 1 150 ? -10.985 6.832 13.622 1.00 95.81 150 VAL A O 1
ATOM 1202 N N . ALA A 1 151 ? -13.094 7.180 14.311 1.00 96.31 151 ALA A N 1
ATOM 1203 C CA . ALA A 1 151 ? -13.670 7.208 12.965 1.00 96.31 151 ALA A CA 1
ATOM 1204 C C . ALA A 1 151 ? -13.055 8.323 12.103 1.00 96.31 151 ALA A C 1
ATOM 1206 O O . ALA A 1 151 ? -12.710 8.097 10.942 1.00 96.31 151 ALA A O 1
ATOM 1207 N N . ASN A 1 152 ? -12.898 9.520 12.681 1.00 97.38 152 ASN A N 1
ATOM 1208 C CA . ASN A 1 152 ? -12.292 10.663 12.001 1.00 97.38 152 ASN A CA 1
ATOM 1209 C C . ASN A 1 152 ? -10.813 10.409 11.684 1.00 97.38 152 ASN A C 1
ATOM 1211 O O . ASN A 1 152 ? -10.398 10.616 10.547 1.00 97.38 152 ASN A O 1
ATOM 1215 N N . GLU A 1 153 ? -10.038 9.916 12.655 1.00 98.00 153 GLU A N 1
ATOM 1216 C CA . GLU A 1 153 ? -8.626 9.573 12.457 1.00 98.00 153 GLU A CA 1
ATOM 1217 C C . GLU A 1 153 ? -8.457 8.478 11.398 1.00 98.00 153 GLU A C 1
ATOM 1219 O O . GLU A 1 153 ? -7.645 8.625 10.489 1.00 98.00 153 GLU A O 1
ATOM 1224 N N . ALA A 1 154 ? -9.262 7.416 11.448 1.00 97.88 154 ALA A N 1
ATOM 1225 C CA . ALA A 1 154 ? -9.184 6.320 10.492 1.00 97.88 154 ALA A CA 1
ATOM 1226 C C . ALA A 1 154 ? -9.542 6.769 9.065 1.00 97.88 154 ALA A C 1
ATOM 1228 O O . ALA A 1 154 ? -8.807 6.461 8.126 1.00 97.88 154 ALA A O 1
ATOM 1229 N N . SER A 1 155 ? -10.618 7.552 8.909 1.00 98.19 155 SER A N 1
ATOM 1230 C CA . SER A 1 155 ? -11.011 8.125 7.616 1.00 98.19 155 SER A CA 1
ATOM 1231 C C . SER A 1 155 ? -9.967 9.095 7.068 1.00 98.19 155 SER A C 1
ATOM 1233 O O . SER A 1 155 ? -9.727 9.119 5.863 1.00 98.19 155 SER A O 1
ATOM 1235 N N . GLU A 1 156 ? -9.369 9.935 7.914 1.00 98.44 156 GLU A N 1
ATOM 1236 C CA . GLU A 1 156 ? -8.310 10.838 7.471 1.00 98.44 156 GLU A CA 1
ATOM 1237 C C . GLU A 1 156 ? -7.052 10.043 7.103 1.00 98.44 156 GLU A C 1
ATOM 1239 O O . GLU A 1 156 ? -6.424 10.312 6.082 1.00 98.44 156 GLU A O 1
ATOM 1244 N N . GLY A 1 157 ? -6.704 9.022 7.889 1.00 98.38 157 GLY A N 1
ATOM 1245 C CA . GLY A 1 157 ? -5.560 8.150 7.642 1.00 98.38 157 GLY A CA 1
ATOM 1246 C C . GLY A 1 157 ? -5.635 7.433 6.297 1.00 98.38 157 GLY A C 1
ATOM 1247 O O . GLY A 1 157 ? -4.669 7.469 5.530 1.00 98.38 157 GLY A O 1
ATOM 1248 N N . SER A 1 158 ? -6.791 6.852 5.962 1.00 98.31 158 SER A N 1
ATOM 1249 C CA . SER A 1 158 ? -7.012 6.226 4.653 1.00 98.31 158 SER A CA 1
ATOM 1250 C C . SER A 1 158 ? -6.950 7.241 3.505 1.00 98.31 158 SER A C 1
ATOM 1252 O O . SER A 1 158 ? -6.387 6.946 2.451 1.00 98.31 158 SER A O 1
ATOM 1254 N N . GLU A 1 159 ? -7.417 8.474 3.715 1.00 98.50 159 GLU A N 1
ATOM 1255 C CA . GLU A 1 159 ? -7.310 9.552 2.725 1.00 98.50 159 GLU A CA 1
ATOM 1256 C C . GLU A 1 159 ? -5.854 9.994 2.483 1.00 98.50 159 GLU A C 1
ATOM 1258 O O . GLU A 1 159 ? -5.442 10.241 1.340 1.00 98.50 159 GLU A O 1
ATOM 1263 N N . LYS A 1 160 ? -5.035 10.053 3.542 1.00 98.50 160 LYS A N 1
ATOM 1264 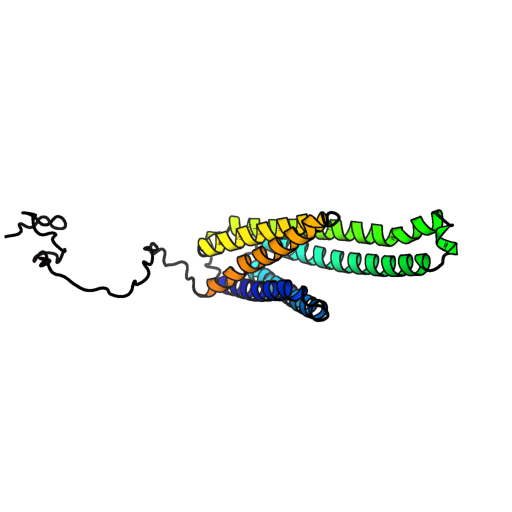C CA . LYS A 1 160 ? -3.592 10.313 3.425 1.00 98.50 160 LYS A CA 1
ATOM 1265 C C . LYS A 1 160 ? -2.887 9.188 2.670 1.00 98.50 160 LYS A C 1
ATOM 1267 O O . LYS A 1 160 ? -2.062 9.494 1.816 1.00 98.50 160 LYS A O 1
ATOM 1272 N N . LEU A 1 161 ? -3.253 7.924 2.900 1.00 98.44 161 LEU A N 1
ATOM 1273 C CA . LEU A 1 161 ? -2.700 6.775 2.166 1.00 98.44 161 LEU A CA 1
ATOM 1274 C C . LEU A 1 161 ? -3.101 6.775 0.691 1.00 98.44 161 LEU A C 1
ATOM 1276 O O . LEU A 1 161 ? -2.265 6.521 -0.173 1.00 98.44 161 LEU A O 1
ATOM 1280 N N . ARG A 1 162 ? -4.341 7.165 0.377 1.00 98.31 162 ARG A N 1
ATOM 1281 C CA . ARG A 1 162 ? -4.761 7.403 -1.010 1.00 98.31 162 ARG A CA 1
ATOM 1282 C C . ARG A 1 162 ? -3.896 8.472 -1.675 1.00 98.31 162 ARG A C 1
ATOM 1284 O O . ARG A 1 162 ? -3.449 8.301 -2.806 1.00 98.31 162 ARG A O 1
ATOM 1291 N N . THR A 1 163 ? -3.657 9.576 -0.971 1.00 98.00 163 THR A N 1
ATOM 1292 C CA . THR A 1 163 ? -2.820 10.674 -1.472 1.00 98.00 163 THR A CA 1
ATO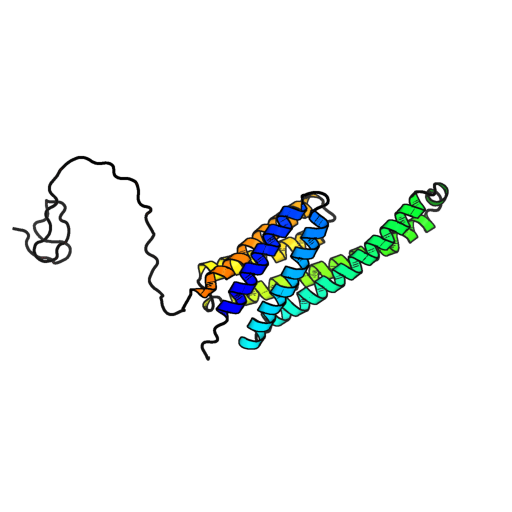M 1293 C C . THR A 1 163 ? -1.358 10.240 -1.606 1.00 98.00 163 THR A C 1
ATOM 1295 O O . THR A 1 163 ? -0.707 10.595 -2.582 1.00 98.00 163 THR A O 1
ATOM 1298 N N . ALA A 1 164 ? -0.847 9.418 -0.687 1.00 97.44 164 ALA A N 1
ATOM 1299 C CA . ALA A 1 164 ? 0.488 8.835 -0.771 1.00 97.44 164 ALA A CA 1
ATOM 1300 C C . ALA A 1 164 ? 0.643 7.930 -2.002 1.00 97.44 164 ALA A C 1
ATOM 1302 O O . ALA A 1 164 ? 1.626 8.054 -2.731 1.00 97.44 164 ALA A O 1
ATOM 1303 N N . ALA A 1 165 ? -0.349 7.081 -2.288 1.00 96.75 165 ALA A N 1
ATOM 1304 C CA . ALA A 1 165 ? -0.363 6.249 -3.488 1.00 96.75 165 ALA A CA 1
ATOM 1305 C C . ALA A 1 165 ? -0.354 7.102 -4.771 1.00 96.75 165 ALA A C 1
ATOM 1307 O O . ALA A 1 165 ? 0.408 6.806 -5.690 1.00 96.75 165 ALA A O 1
ATOM 1308 N N . LEU A 1 166 ? -1.103 8.212 -4.803 1.00 96.62 166 LEU A N 1
ATOM 1309 C CA . LEU A 1 166 ? -1.039 9.185 -5.900 1.00 96.62 166 LEU A CA 1
ATOM 1310 C C . LEU A 1 166 ? 0.356 9.807 -6.040 1.00 96.62 166 LEU A C 1
ATOM 1312 O O . LEU A 1 166 ? 0.879 9.904 -7.147 1.00 96.62 166 LEU A O 1
ATOM 1316 N N . MET A 1 167 ? 0.976 10.215 -4.932 1.00 96.19 167 MET A N 1
ATOM 1317 C CA . MET A 1 167 ? 2.332 10.770 -4.961 1.00 96.19 167 MET A CA 1
ATOM 1318 C C . MET A 1 167 ? 3.352 9.747 -5.477 1.00 96.19 167 MET A C 1
ATOM 1320 O O . MET A 1 167 ? 4.258 10.115 -6.217 1.00 96.19 167 MET A O 1
ATOM 1324 N N . ASN A 1 168 ? 3.168 8.462 -5.162 1.00 90.50 168 ASN A N 1
ATOM 1325 C CA . ASN A 1 168 ? 4.016 7.384 -5.665 1.00 90.50 168 ASN A CA 1
ATOM 1326 C C . ASN A 1 168 ? 3.831 7.131 -7.176 1.00 90.50 168 ASN A C 1
ATOM 1328 O O . ASN A 1 168 ? 4.800 6.869 -7.884 1.00 90.50 168 ASN A O 1
ATOM 1332 N N . ILE A 1 169 ? 2.611 7.271 -7.708 1.00 93.19 169 ILE A N 1
ATOM 1333 C CA . ILE A 1 169 ? 2.364 7.265 -9.166 1.00 93.19 169 ILE A CA 1
ATOM 1334 C C . ILE A 1 169 ? 3.141 8.402 -9.847 1.00 93.19 169 ILE A C 1
ATOM 1336 O O . ILE A 1 169 ? 3.693 8.226 -10.929 1.00 93.19 169 ILE A O 1
ATOM 1340 N N . LEU A 1 170 ? 3.228 9.560 -9.190 1.00 92.38 170 LEU A N 1
ATOM 1341 C CA . LEU A 1 170 ? 3.960 10.734 -9.668 1.00 92.38 170 LEU A CA 1
ATOM 1342 C C . LEU A 1 170 ? 5.449 10.721 -9.282 1.00 92.38 170 LEU A C 1
ATOM 1344 O O . LEU A 1 170 ? 6.088 11.773 -9.309 1.00 92.38 170 LEU A O 1
ATOM 1348 N N . SER A 1 171 ? 6.011 9.564 -8.921 1.00 87.12 171 SER A N 1
ATOM 1349 C CA . SER A 1 171 ? 7.392 9.418 -8.424 1.00 87.12 171 SER A CA 1
ATOM 1350 C C . SER A 1 171 ? 8.480 9.816 -9.423 1.00 87.12 171 SER A C 1
ATOM 1352 O O . SER A 1 171 ? 9.624 10.009 -9.026 1.00 87.12 171 SER A O 1
ATOM 1354 N N . PHE A 1 172 ? 8.145 10.025 -10.702 1.00 83.69 172 PHE A N 1
ATOM 1355 C CA . PHE A 1 172 ? 9.069 10.646 -11.659 1.00 83.69 172 PHE A CA 1
ATOM 1356 C C . PHE A 1 172 ? 9.520 12.055 -11.217 1.00 83.69 172 PHE A C 1
ATOM 1358 O O . PHE A 1 172 ? 10.531 12.563 -11.697 1.00 83.69 172 PHE A O 1
ATOM 1365 N N . LEU A 1 173 ? 8.800 12.679 -10.278 1.00 90.44 173 LEU A N 1
ATOM 1366 C CA . LEU A 1 173 ? 9.194 13.903 -9.590 1.00 90.44 173 LEU A CA 1
ATOM 1367 C C . LEU A 1 173 ? 9.858 13.552 -8.249 1.00 90.44 173 LEU A C 1
ATOM 1369 O O . LEU A 1 173 ? 9.211 13.053 -7.339 1.00 90.44 173 LEU A O 1
ATOM 1373 N N . ILE A 1 174 ? 11.135 13.881 -8.058 1.00 88.19 174 ILE A N 1
ATOM 1374 C CA . ILE A 1 174 ? 11.869 13.532 -6.819 1.00 88.19 174 ILE A CA 1
ATOM 1375 C C . ILE A 1 174 ? 11.152 14.029 -5.543 1.00 88.19 174 ILE A C 1
ATOM 1377 O O . ILE A 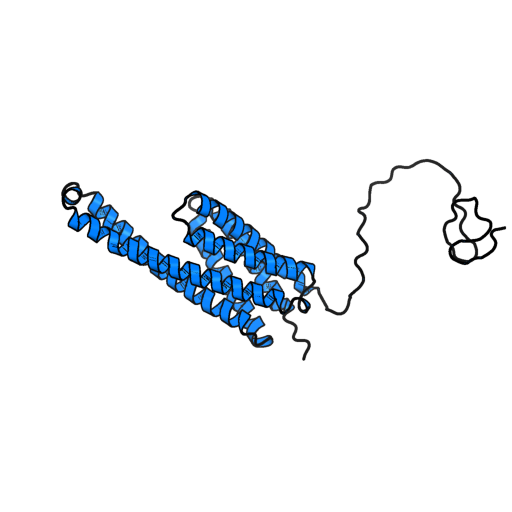1 174 ? 11.122 13.342 -4.523 1.00 88.19 174 ILE A O 1
ATOM 1381 N N . ILE A 1 175 ? 10.527 15.210 -5.600 1.00 93.06 175 ILE A N 1
ATOM 1382 C CA . ILE A 1 175 ? 9.828 15.822 -4.458 1.00 93.06 175 ILE A CA 1
ATOM 1383 C C . ILE A 1 175 ? 8.584 15.016 -4.046 1.00 93.06 175 ILE A C 1
ATOM 1385 O O . ILE A 1 175 ? 8.289 14.912 -2.853 1.00 93.06 175 ILE A O 1
ATOM 1389 N N . THR A 1 176 ? 7.855 14.422 -4.997 1.00 94.19 176 THR A N 1
ATOM 1390 C CA . THR A 1 176 ? 6.629 13.665 -4.687 1.00 94.19 176 THR A CA 1
ATOM 1391 C C . THR A 1 176 ? 6.948 12.378 -3.937 1.00 94.19 176 THR A C 1
ATOM 1393 O O . THR A 1 176 ? 6.162 11.985 -3.081 1.00 94.19 176 THR A O 1
ATOM 1396 N N . ILE A 1 177 ? 8.121 11.776 -4.163 1.00 92.25 177 ILE A N 1
ATOM 1397 C CA . ILE A 1 177 ? 8.575 10.587 -3.429 1.00 92.25 177 ILE A CA 1
ATOM 1398 C C . ILE A 1 177 ? 8.650 10.880 -1.925 1.00 92.25 177 ILE A C 1
ATOM 1400 O O . ILE A 1 177 ? 8.081 10.143 -1.118 1.00 92.25 177 ILE A O 1
ATOM 1404 N N . LEU A 1 178 ? 9.300 11.985 -1.543 1.00 93.94 178 LEU A N 1
ATOM 1405 C CA . LEU A 1 178 ? 9.451 12.366 -0.135 1.00 93.94 178 LEU A CA 1
ATOM 1406 C C . LEU A 1 178 ? 8.100 12.680 0.515 1.00 93.94 178 LEU A C 1
ATOM 1408 O O . LEU A 1 178 ? 7.811 12.200 1.612 1.00 93.94 178 LEU A O 1
ATOM 1412 N N . ILE A 1 179 ? 7.248 13.447 -0.173 1.00 96.00 179 ILE A N 1
ATOM 1413 C CA . ILE A 1 179 ? 5.909 13.790 0.325 1.00 96.00 179 ILE A CA 1
ATOM 1414 C C . ILE A 1 179 ? 5.052 12.528 0.471 1.00 96.00 179 ILE A C 1
ATOM 1416 O O . ILE A 1 179 ? 4.406 12.340 1.500 1.00 96.00 179 ILE A O 1
ATOM 1420 N N . GLY A 1 180 ? 5.064 11.649 -0.532 1.00 96.38 180 GLY A N 1
ATOM 1421 C CA . GLY A 1 180 ? 4.325 10.390 -0.522 1.00 96.38 180 GLY A CA 1
ATOM 1422 C C . GLY A 1 180 ? 4.713 9.508 0.659 1.00 96.38 180 GLY A C 1
ATOM 1423 O O . GLY A 1 180 ? 3.835 9.043 1.383 1.00 96.38 180 GLY A O 1
ATOM 1424 N N . TRP A 1 181 ? 6.013 9.359 0.919 1.00 95.44 181 TRP A N 1
ATOM 1425 C CA . TRP A 1 181 ? 6.517 8.582 2.052 1.00 95.44 181 TRP A CA 1
ATOM 1426 C C . TRP A 1 181 ? 6.069 9.153 3.410 1.00 95.44 181 TRP A C 1
ATOM 1428 O O . TRP A 1 181 ? 5.594 8.408 4.270 1.00 95.44 181 TRP A O 1
ATOM 1438 N N . ILE A 1 182 ? 6.117 10.480 3.591 1.00 97.00 182 ILE A N 1
ATOM 1439 C CA . ILE A 1 182 ? 5.627 11.138 4.817 1.00 97.00 182 ILE A CA 1
ATOM 1440 C C . ILE A 1 182 ? 4.120 10.905 5.000 1.00 97.00 182 ILE A C 1
ATOM 1442 O O . ILE A 1 182 ? 3.669 10.549 6.090 1.00 97.00 182 ILE A O 1
ATOM 1446 N N . LEU A 1 183 ? 3.329 11.083 3.937 1.00 98.00 183 LEU A N 1
ATOM 1447 C CA . LEU A 1 183 ? 1.880 10.870 3.975 1.00 98.00 183 LEU A CA 1
ATOM 1448 C C . LEU A 1 183 ? 1.520 9.418 4.291 1.00 98.00 183 LEU A C 1
ATOM 1450 O O . LEU A 1 183 ? 0.563 9.173 5.026 1.00 98.00 183 LEU A O 1
ATOM 1454 N N . GLN A 1 184 ? 2.298 8.468 3.775 1.00 97.56 184 GLN A N 1
ATOM 1455 C CA . GLN A 1 184 ? 2.123 7.049 4.041 1.00 97.56 184 GLN A CA 1
ATOM 1456 C C . GLN A 1 184 ? 2.325 6.731 5.529 1.00 97.56 184 GLN A C 1
ATOM 1458 O O . GLN A 1 184 ? 1.482 6.074 6.137 1.00 97.56 184 GLN A O 1
ATOM 1463 N N . ILE A 1 185 ? 3.383 7.272 6.142 1.00 97.44 185 ILE A N 1
ATOM 1464 C CA . ILE A 1 185 ? 3.639 7.127 7.582 1.00 97.44 185 ILE A CA 1
ATOM 1465 C C . ILE A 1 185 ? 2.484 7.702 8.400 1.00 97.44 185 ILE A C 1
ATOM 1467 O O . ILE A 1 185 ? 1.924 7.002 9.246 1.00 97.44 185 ILE A O 1
ATOM 1471 N N . ILE A 1 186 ? 2.098 8.956 8.134 1.00 98.19 186 ILE A N 1
ATOM 1472 C CA . ILE A 1 186 ? 0.996 9.616 8.851 1.00 98.19 186 ILE A CA 1
ATOM 1473 C C . ILE A 1 186 ? -0.281 8.782 8.732 1.00 98.19 186 ILE A C 1
ATOM 1475 O O . ILE A 1 186 ? -0.962 8.547 9.729 1.00 98.19 186 ILE A O 1
ATOM 1479 N N . GLY A 1 187 ? -0.587 8.298 7.531 1.00 98.44 187 GLY A N 1
ATOM 1480 C CA . GLY A 1 187 ? -1.769 7.491 7.279 1.00 98.44 187 GLY A CA 1
ATOM 1481 C C . GLY A 1 187 ? -1.794 6.174 8.057 1.00 98.44 187 GLY A C 1
ATOM 1482 O O . GLY A 1 187 ? -2.813 5.854 8.670 1.00 98.44 187 GLY A O 1
ATOM 1483 N N . TYR A 1 188 ? -0.672 5.447 8.125 1.00 98.44 188 TYR A N 1
ATOM 1484 C CA . TYR A 1 188 ? -0.581 4.224 8.930 1.00 98.44 188 TYR A CA 1
ATOM 1485 C C . TYR A 1 188 ? -0.761 4.484 10.427 1.00 98.44 188 TYR A C 1
ATOM 1487 O O . TYR A 1 188 ? -1.492 3.745 11.085 1.00 98.44 188 TYR A O 1
ATOM 1495 N N . PHE A 1 189 ? -0.158 5.543 10.975 1.00 98.31 189 PHE A N 1
ATOM 1496 C CA . PHE A 1 189 ? -0.330 5.882 12.393 1.00 98.31 189 PHE A CA 1
ATOM 1497 C C . PHE A 1 189 ? -1.739 6.379 12.724 1.00 98.31 189 PHE A C 1
ATOM 1499 O O . PHE A 1 189 ? -2.245 6.098 13.810 1.00 98.31 189 PHE A O 1
ATOM 1506 N N . LYS A 1 190 ? -2.402 7.065 11.791 1.00 98.19 190 LYS A N 1
ATOM 1507 C CA . LYS A 1 190 ? -3.814 7.428 11.938 1.00 98.19 190 LYS A CA 1
ATOM 1508 C C . LYS A 1 190 ? -4.717 6.191 11.944 1.00 98.19 190 LYS A C 1
ATOM 1510 O O . LYS A 1 190 ? -5.549 6.054 12.836 1.00 98.19 190 LYS A O 1
ATOM 1515 N N . LEU A 1 191 ? -4.496 5.230 11.042 1.00 98.06 191 LEU A N 1
ATOM 1516 C CA . LEU A 1 191 ? -5.198 3.937 11.079 1.00 98.06 191 LEU A CA 1
ATOM 1517 C C . LEU A 1 191 ? -4.866 3.116 12.333 1.00 98.06 191 LEU A C 1
ATOM 1519 O O . LEU A 1 191 ? -5.724 2.393 12.836 1.00 98.06 191 LEU A O 1
ATOM 1523 N N . ALA A 1 192 ? -3.657 3.251 12.884 1.00 97.81 192 ALA A N 1
ATOM 1524 C CA . ALA A 1 192 ? -3.266 2.559 14.109 1.00 97.81 192 ALA A CA 1
ATOM 1525 C C . ALA A 1 192 ? -4.152 2.910 15.312 1.00 97.81 192 ALA A C 1
ATOM 1527 O O . ALA A 1 192 ? -4.295 2.088 16.215 1.00 97.81 192 ALA A O 1
ATOM 1528 N N . LYS A 1 193 ? -4.819 4.073 15.301 1.00 97.19 193 LYS A N 1
ATOM 1529 C CA . LYS A 1 193 ? -5.786 4.475 16.334 1.00 97.19 193 LYS A CA 1
ATOM 1530 C C . LYS A 1 193 ? -6.988 3.544 16.467 1.00 97.19 193 LYS A C 1
ATOM 1532 O O . LYS A 1 193 ? -7.633 3.542 17.512 1.00 97.19 193 LYS A O 1
ATOM 1537 N N . LEU A 1 194 ? -7.248 2.699 15.469 1.00 96.25 194 LEU A N 1
ATOM 1538 C CA . LEU A 1 194 ? -8.254 1.644 15.574 1.00 96.25 194 LEU A CA 1
ATOM 1539 C C . LEU A 1 194 ? -7.935 0.633 16.689 1.00 96.25 194 LEU A C 1
ATOM 1541 O O . LEU A 1 194 ? -8.867 0.015 17.202 1.00 96.25 194 LEU A O 1
ATOM 1545 N N . GLU A 1 195 ? -6.673 0.513 17.136 1.00 96.06 195 GLU A N 1
ATOM 1546 C CA . GLU A 1 195 ? -6.293 -0.360 18.261 1.00 96.06 195 GLU A CA 1
ATOM 1547 C C . GLU A 1 195 ? -7.055 -0.031 19.558 1.00 96.06 195 GLU A C 1
ATOM 1549 O O . GLU A 1 195 ? -7.313 -0.923 20.366 1.00 96.06 195 GLU A O 1
ATOM 1554 N N . GLU A 1 196 ? -7.499 1.220 19.719 1.00 93.62 196 GLU A N 1
ATOM 1555 C CA . GLU A 1 196 ? -8.200 1.725 20.904 1.00 93.62 196 GLU A CA 1
ATOM 1556 C C . GLU A 1 196 ? -9.686 1.287 20.975 1.00 93.62 196 GLU A C 1
ATOM 1558 O O . GLU A 1 196 ? -10.362 1.508 21.980 1.00 93.62 196 GLU A O 1
ATOM 1563 N N . THR A 1 197 ? -10.219 0.624 19.940 1.00 89.50 197 THR A N 1
ATOM 1564 C CA . THR A 1 197 ? -11.654 0.275 19.834 1.00 89.50 197 THR A CA 1
ATOM 1565 C C . THR A 1 197 ? -12.110 -0.874 20.743 1.00 89.50 197 THR A C 1
ATOM 1567 O O . THR A 1 197 ? -13.300 -0.973 21.048 1.00 89.50 197 THR A O 1
ATOM 1570 N N . THR A 1 198 ? -11.201 -1.717 21.249 1.00 80.38 198 THR A N 1
ATOM 1571 C CA . THR A 1 198 ? -11.530 -2.890 22.089 1.00 80.38 198 THR A CA 1
ATOM 1572 C C . THR A 1 198 ? -12.153 -2.558 23.450 1.00 80.38 198 THR A C 1
ATOM 1574 O O . THR A 1 198 ? -12.672 -3.457 24.105 1.00 80.38 198 THR A O 1
ATOM 1577 N N . GLY A 1 199 ? -12.145 -1.291 23.876 1.00 66.94 199 GLY A N 1
ATOM 1578 C CA . GLY A 1 199 ? -12.782 -0.832 25.119 1.00 66.94 199 GLY A CA 1
ATOM 1579 C C . GLY A 1 199 ? -14.105 -0.086 24.927 1.00 66.94 199 GLY A C 1
ATOM 1580 O O . GLY A 1 199 ? -14.734 0.300 25.910 1.00 66.94 199 GLY A O 1
ATOM 1581 N N . TYR A 1 200 ? -14.537 0.145 23.684 1.00 63.22 200 TYR A N 1
ATOM 1582 C CA . TYR A 1 200 ? -15.737 0.927 23.413 1.00 63.22 200 TYR A CA 1
ATOM 1583 C C . TYR A 1 200 ? -16.975 0.030 23.344 1.00 63.22 200 TYR A C 1
ATOM 1585 O O . TYR A 1 200 ? -17.247 -0.614 22.331 1.00 63.22 200 TYR A O 1
ATOM 1593 N N . THR A 1 201 ? -17.762 0.004 24.417 1.00 57.62 201 THR A N 1
ATOM 1594 C CA . THR A 1 201 ? -19.172 -0.392 24.341 1.00 57.62 201 THR A CA 1
ATOM 1595 C C . THR A 1 201 ? -19.988 0.839 23.967 1.00 57.62 201 THR A C 1
ATOM 1597 O O . THR A 1 201 ? -19.962 1.825 24.702 1.00 57.62 201 THR A O 1
ATOM 1600 N N . ALA A 1 202 ? -20.737 0.779 22.865 1.00 56.41 202 ALA A N 1
ATOM 1601 C CA . ALA A 1 202 ? -21.537 1.873 22.295 1.00 56.41 202 ALA A CA 1
ATOM 1602 C C . ALA A 1 202 ? -22.649 2.461 23.209 1.00 56.41 202 ALA A C 1
ATOM 1604 O O . ALA A 1 202 ? -23.476 3.236 22.742 1.00 56.41 202 ALA A O 1
ATOM 1605 N N . SER A 1 203 ? -22.676 2.128 24.504 1.00 45.47 203 SER A N 1
ATOM 1606 C CA . SER A 1 203 ? -23.713 2.527 25.467 1.00 45.47 203 SER A CA 1
ATOM 1607 C C . SER A 1 203 ? -23.337 3.675 26.414 1.00 45.47 203 SER A C 1
ATOM 1609 O O . SER A 1 203 ? -24.066 3.912 27.370 1.00 45.47 203 SER A O 1
ATOM 1611 N N . ALA A 1 204 ? -22.254 4.422 26.191 1.00 46.06 204 ALA A N 1
ATOM 1612 C CA . ALA A 1 204 ? -21.928 5.570 27.048 1.00 46.06 204 ALA A CA 1
ATOM 1613 C C . ALA A 1 204 ? -21.650 6.837 26.234 1.00 46.06 204 ALA A C 1
ATOM 1615 O O . ALA A 1 204 ? -20.515 7.293 26.109 1.00 46.06 204 ALA A O 1
ATOM 1616 N N . THR A 1 205 ? -22.710 7.446 25.701 1.00 44.59 205 THR A N 1
ATOM 1617 C CA . THR A 1 205 ? -22.703 8.880 25.389 1.00 44.59 205 THR A CA 1
ATOM 1618 C C . THR A 1 205 ? -22.814 9.655 26.703 1.00 44.59 205 THR A C 1
ATOM 1620 O O . THR A 1 205 ? -23.856 10.215 27.026 1.00 44.59 205 THR A O 1
ATOM 1623 N N . THR A 1 206 ? -21.739 9.666 27.488 1.00 44.12 206 THR A N 1
ATOM 1624 C CA . THR A 1 206 ? -21.556 10.678 28.531 1.00 44.12 206 THR A CA 1
ATOM 1625 C C . THR A 1 206 ? -20.768 11.822 27.892 1.00 44.12 206 THR A C 1
ATOM 1627 O O . THR A 1 206 ? -19.715 11.555 27.305 1.00 44.12 206 THR A O 1
ATOM 1630 N N . PRO A 1 207 ? -21.247 13.078 27.938 1.00 50.25 207 PRO A N 1
ATOM 1631 C CA . PRO A 1 207 ? -20.507 14.218 27.413 1.00 50.25 207 PRO A CA 1
ATOM 1632 C C . PRO A 1 207 ? -19.108 14.267 28.033 1.00 50.25 207 PRO A C 1
ATOM 1634 O O . PRO A 1 207 ? -18.962 14.253 29.255 1.00 50.25 207 PRO A O 1
ATOM 1637 N N . LEU A 1 208 ? -18.078 14.302 27.187 1.00 44.75 208 LEU A N 1
ATOM 1638 C CA . LEU A 1 208 ? -16.704 14.536 27.613 1.00 44.75 208 LEU A CA 1
ATOM 1639 C C . LEU A 1 208 ? -16.605 15.964 28.161 1.00 44.75 208 LEU A C 1
ATOM 1641 O O . LEU A 1 208 ? -16.412 16.918 27.410 1.00 44.75 208 LEU A O 1
ATOM 1645 N N . THR A 1 209 ? -16.730 16.109 29.478 1.00 45.69 209 THR A N 1
ATOM 1646 C CA . THR A 1 209 ? -16.265 17.296 30.193 1.00 45.69 209 THR A CA 1
ATOM 1647 C C . THR A 1 209 ? -14.753 17.430 29.954 1.00 45.69 209 THR A C 1
ATOM 1649 O O . THR A 1 209 ? -14.030 16.444 30.135 1.00 45.69 209 THR A O 1
ATOM 1652 N N . PRO A 1 210 ? -14.241 18.605 29.543 1.00 55.16 210 PRO A N 1
ATOM 1653 C CA . PRO A 1 210 ? -12.814 18.819 29.334 1.00 55.16 210 PRO A CA 1
ATOM 1654 C C . PRO A 1 210 ? -12.014 18.452 30.587 1.00 55.16 210 PRO A C 1
ATOM 1656 O O . PRO A 1 210 ? -12.224 19.004 31.668 1.00 55.16 210 PRO A O 1
ATOM 1659 N N . ARG A 1 211 ? -11.084 17.506 30.437 1.00 45.91 211 ARG A N 1
ATOM 1660 C CA . ARG A 1 211 ? -10.131 17.120 31.478 1.00 45.91 211 ARG A CA 1
ATOM 1661 C C . ARG A 1 211 ? -9.144 18.269 31.678 1.00 45.91 211 ARG A C 1
ATOM 1663 O O . ARG A 1 211 ? -8.126 18.338 30.996 1.00 45.91 211 ARG A O 1
ATOM 1670 N N . VAL A 1 212 ? -9.454 19.170 32.607 1.00 44.19 212 VAL A N 1
ATOM 1671 C CA . VAL A 1 212 ? -8.484 20.141 33.120 1.00 44.19 212 VAL A CA 1
ATOM 1672 C C . VAL A 1 212 ? -7.397 19.356 33.855 1.00 44.19 212 VAL A C 1
ATOM 1674 O O . VAL A 1 212 ? -7.663 18.555 34.751 1.00 44.19 212 VAL A O 1
ATOM 1677 N N . GLN A 1 213 ? -6.170 19.526 33.386 1.00 44.72 213 GLN A N 1
ATOM 1678 C CA . GLN A 1 213 ? -4.958 18.907 33.906 1.00 44.72 213 GLN A CA 1
ATOM 1679 C C . GLN A 1 213 ? -4.676 19.437 35.330 1.00 44.72 213 GLN A C 1
ATOM 1681 O O . GLN A 1 213 ? -4.901 20.624 35.571 1.00 44.72 213 GLN A O 1
ATOM 1686 N N . PRO A 1 214 ? -4.205 18.616 36.290 1.00 43.22 214 PRO A N 1
ATOM 1687 C CA . PRO A 1 214 ? -3.927 19.094 37.639 1.00 43.22 214 PRO A CA 1
ATOM 1688 C C . PRO A 1 214 ? -2.652 19.939 37.636 1.00 43.22 214 PRO A C 1
ATOM 1690 O O . PRO A 1 214 ? -1.544 19.416 37.514 1.00 43.22 214 PRO A O 1
ATOM 1693 N N . THR A 1 215 ? -2.810 21.251 37.773 1.00 36.41 215 THR A N 1
ATOM 1694 C CA . THR A 1 215 ? -1.709 22.153 38.107 1.00 36.41 215 THR A CA 1
ATOM 1695 C C . THR A 1 215 ? -1.377 21.990 39.591 1.00 36.41 215 THR A C 1
ATOM 1697 O O . THR A 1 215 ? -2.262 21.999 40.445 1.00 36.41 215 THR A O 1
ATOM 1700 N N . SER A 1 216 ? -0.087 21.804 39.869 1.00 43.03 216 SER A N 1
ATOM 1701 C CA . SER A 1 216 ? 0.531 21.692 41.197 1.00 43.03 216 SER A CA 1
ATOM 1702 C C . SER A 1 216 ? 0.093 22.820 42.158 1.00 43.03 216 SER A C 1
ATOM 1704 O O . SER A 1 216 ? -0.158 23.936 41.695 1.00 43.03 216 SER A O 1
ATOM 1706 N N . PRO A 1 217 ? 0.001 22.576 43.481 1.00 44.41 217 PRO A N 1
ATOM 1707 C CA . PRO A 1 217 ? -0.640 23.497 44.411 1.00 44.41 217 PRO A CA 1
ATOM 1708 C C . PRO A 1 217 ? 0.279 24.662 44.793 1.00 44.41 217 PRO A C 1
ATOM 1710 O O . PRO A 1 217 ? 1.294 24.484 45.462 1.00 44.41 217 PRO A O 1
ATOM 1713 N N . SER A 1 218 ? -0.134 25.876 44.440 1.00 35.62 218 SER A N 1
ATOM 1714 C CA . SER A 1 218 ? 0.318 27.104 45.091 1.00 35.62 218 SER A CA 1
ATOM 1715 C C . SER A 1 218 ? -0.737 27.552 46.107 1.00 35.62 218 SER A C 1
ATOM 1717 O O . SER A 1 218 ? -1.800 28.047 45.737 1.00 35.62 218 SER A O 1
ATOM 1719 N N . ALA A 1 219 ? -0.443 27.374 47.392 1.00 38.50 219 ALA A N 1
ATOM 1720 C CA . ALA A 1 219 ? -0.989 28.216 48.459 1.00 38.50 219 ALA A CA 1
ATOM 1721 C C . ALA A 1 219 ? -0.078 29.460 48.615 1.00 38.50 219 ALA A C 1
ATOM 1723 O O . ALA A 1 219 ? 1.062 29.384 48.147 1.00 38.50 219 ALA A O 1
ATOM 1724 N N . PRO A 1 220 ? -0.478 30.559 49.297 1.00 51.88 220 PRO A N 1
ATOM 1725 C CA . PRO A 1 220 ? -1.676 30.742 50.132 1.00 51.88 220 PRO A CA 1
ATOM 1726 C C . PRO A 1 220 ? -2.430 32.084 49.928 1.00 51.88 220 PRO A C 1
ATOM 1728 O O . PRO A 1 220 ? -1.867 33.045 49.412 1.00 51.88 220 PRO A O 1
ATOM 1731 N N . SER A 1 221 ? -3.676 32.173 50.432 1.00 36.94 221 SER A N 1
ATOM 1732 C CA . SER A 1 221 ? -4.185 33.238 51.345 1.00 36.94 221 SER A CA 1
ATOM 1733 C C . SER A 1 221 ? -5.700 33.504 51.209 1.00 36.94 221 SER A C 1
ATOM 1735 O O . SER A 1 221 ? -6.165 34.102 50.249 1.00 36.94 221 SER A O 1
ATOM 1737 N N . THR A 1 222 ? -6.444 33.039 52.222 1.00 42.47 222 THR A N 1
ATOM 173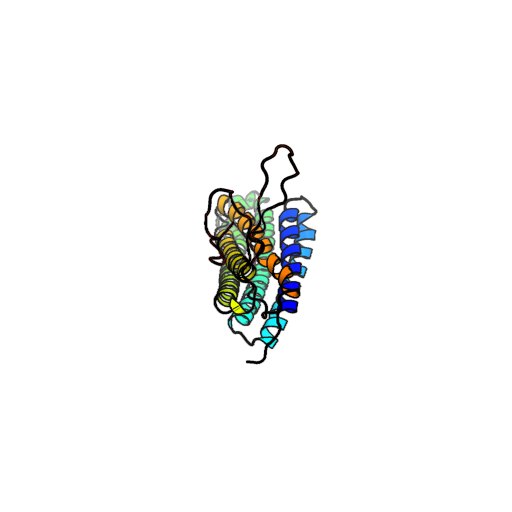8 C CA . THR A 1 222 ? -7.565 33.703 52.929 1.00 42.47 222 THR A CA 1
ATOM 1739 C C . THR A 1 222 ? -8.568 34.583 52.161 1.00 42.47 222 THR A C 1
ATOM 1741 O O . THR A 1 222 ? -8.279 35.737 51.874 1.00 42.47 222 THR A O 1
ATOM 1744 N N . LEU A 1 223 ? -9.818 34.116 52.058 1.00 40.84 223 LEU A N 1
ATOM 1745 C CA . LEU A 1 223 ? -10.997 34.786 52.640 1.00 40.84 223 LEU A CA 1
ATOM 1746 C C . LEU A 1 223 ? -12.161 33.773 52.690 1.00 40.84 223 LEU A C 1
ATOM 1748 O O . LEU A 1 223 ? -12.339 32.993 51.756 1.00 40.84 223 LEU A O 1
ATOM 1752 N N . GLY A 1 224 ? -12.889 33.722 53.808 1.00 46.47 224 GLY A N 1
ATOM 1753 C CA . GLY A 1 224 ? -13.862 32.671 54.129 1.00 46.47 224 GLY A CA 1
ATOM 1754 C C . GLY A 1 224 ? -14.926 32.460 53.050 1.00 46.47 224 GLY A C 1
ATOM 1755 O O . GLY A 1 224 ? -15.714 33.354 52.758 1.00 46.47 224 GLY A O 1
ATOM 1756 N N . ALA A 1 225 ? -14.953 31.262 52.465 1.00 54.34 225 ALA A N 1
ATOM 1757 C CA . ALA A 1 225 ? -16.023 30.847 51.570 1.00 54.34 225 ALA A CA 1
ATOM 1758 C C . ALA A 1 225 ? -17.203 30.354 52.413 1.00 54.34 225 ALA A C 1
ATOM 1760 O O . ALA A 1 225 ? -17.138 29.277 53.006 1.00 54.34 225 ALA A O 1
ATOM 1761 N N . ASN A 1 226 ? -18.268 31.149 52.470 1.00 73.75 226 ASN A N 1
ATOM 1762 C CA . ASN A 1 226 ? -19.535 30.723 53.049 1.00 73.75 226 ASN A CA 1
ATOM 1763 C C . ASN A 1 226 ? -20.216 29.756 52.066 1.00 73.75 226 ASN A C 1
ATOM 1765 O O . ASN A 1 226 ? -20.208 29.987 50.859 1.00 73.75 226 ASN A O 1
ATOM 1769 N N . PHE A 1 227 ? -20.786 28.662 52.561 1.00 80.50 227 PHE A N 1
ATOM 1770 C CA . PHE A 1 227 ? -21.581 27.728 51.759 1.00 80.50 227 PHE A CA 1
ATOM 1771 C C . PHE A 1 227 ? -23.058 27.889 52.116 1.00 80.50 227 PHE A C 1
ATOM 1773 O O . PHE A 1 227 ? -23.392 28.206 53.256 1.00 80.50 227 PHE A O 1
ATOM 1780 N N . CYS A 1 228 ? -23.953 27.670 51.154 1.00 81.69 228 CYS A N 1
ATOM 1781 C CA . CYS A 1 228 ? -25.387 27.686 51.408 1.00 81.69 228 CYS A CA 1
ATOM 1782 C C . CYS A 1 228 ? -25.781 26.493 52.290 1.00 81.69 228 CYS A C 1
ATOM 1784 O O . CYS A 1 228 ? -25.592 25.344 51.895 1.00 81.69 228 CYS A O 1
ATOM 1786 N N . SER A 1 229 ? -26.403 26.750 53.440 1.00 81.38 229 SER A N 1
ATOM 1787 C CA . SER A 1 229 ? -26.845 25.700 54.369 1.00 81.38 229 SER A CA 1
ATOM 1788 C C . SER A 1 229 ? -27.946 24.789 53.811 1.00 81.38 229 SER A C 1
ATOM 1790 O O . SER A 1 229 ? -28.173 23.718 54.361 1.00 81.38 229 SER A O 1
ATOM 1792 N N . ASN A 1 230 ? -28.640 25.203 52.744 1.00 81.88 230 ASN A N 1
ATOM 1793 C CA . ASN A 1 230 ? -29.757 24.449 52.172 1.00 81.88 230 ASN A CA 1
ATOM 1794 C C . ASN A 1 230 ? -29.340 23.535 51.004 1.00 81.88 230 ASN A C 1
ATOM 1796 O O . ASN A 1 230 ? -29.875 22.442 50.860 1.00 81.88 230 ASN A O 1
ATOM 1800 N N . CYS A 1 231 ? -28.382 23.954 50.167 1.00 86.81 231 CYS A N 1
ATOM 1801 C CA . CYS A 1 231 ? -27.961 23.182 48.985 1.00 86.81 231 CYS A CA 1
ATOM 1802 C C . CYS A 1 231 ? -26.449 22.928 48.879 1.00 86.81 231 CYS A C 1
ATOM 1804 O O . CYS A 1 231 ? -26.014 22.219 47.977 1.00 86.81 231 CYS A O 1
ATOM 1806 N N . GLY A 1 232 ? -25.633 23.505 49.765 1.00 81.69 232 GLY A N 1
ATOM 1807 C CA . GLY A 1 232 ? -24.177 23.336 49.763 1.00 81.69 232 GLY A CA 1
ATOM 1808 C C . GLY A 1 232 ? -23.433 24.124 48.680 1.00 81.69 232 GLY A C 1
ATOM 1809 O O . GLY A 1 232 ? -22.221 23.962 48.544 1.00 81.69 232 GLY A O 1
ATOM 1810 N N . ALA A 1 233 ? -24.114 24.985 47.917 1.00 83.88 233 ALA A N 1
ATOM 1811 C CA . ALA A 1 233 ? -23.472 25.819 46.903 1.00 83.88 233 ALA A CA 1
ATOM 1812 C C . ALA A 1 233 ? -22.493 26.822 47.537 1.00 83.88 233 ALA A C 1
ATOM 1814 O O . ALA A 1 233 ? -22.761 27.388 48.600 1.00 83.88 233 ALA A O 1
ATOM 1815 N N . LYS A 1 234 ? -21.350 27.049 46.883 1.00 84.56 234 LYS A N 1
ATOM 1816 C CA . LYS A 1 234 ? -20.320 27.986 47.346 1.00 84.56 234 LYS A CA 1
ATOM 1817 C C . LYS A 1 234 ? -20.767 29.423 47.077 1.00 84.56 234 LYS A C 1
ATOM 1819 O O . LYS A 1 234 ? -21.032 29.770 45.932 1.00 84.56 234 LYS A O 1
ATOM 1824 N N . LEU A 1 235 ? -20.809 30.251 48.115 1.00 79.81 235 LEU A N 1
ATOM 1825 C CA . LEU A 1 235 ? -21.242 31.643 48.033 1.00 79.81 235 LEU A CA 1
ATOM 1826 C C . LEU A 1 235 ? -20.028 32.566 47.936 1.00 79.81 235 LEU A C 1
ATOM 1828 O O . LEU A 1 235 ? -19.019 32.381 48.620 1.00 79.81 235 LEU A O 1
ATOM 1832 N N . THR A 1 236 ? -20.141 33.591 47.098 1.00 77.94 236 THR A N 1
ATOM 1833 C CA . THR A 1 236 ? -19.104 34.612 46.868 1.00 77.94 236 THR A CA 1
ATOM 1834 C C . THR A 1 236 ? -19.211 35.803 47.832 1.00 77.94 236 THR A C 1
ATOM 1836 O O . THR A 1 236 ? -18.399 36.721 47.765 1.00 77.94 236 THR A O 1
ATOM 1839 N N . GLY A 1 237 ? -20.143 35.749 48.796 1.00 66.12 237 GLY A N 1
ATOM 1840 C CA . GLY A 1 237 ? -20.098 36.542 50.031 1.00 66.12 237 GLY A CA 1
ATOM 1841 C C . GLY A 1 237 ? -20.945 37.819 50.088 1.00 66.12 237 GLY A C 1
ATOM 1842 O O . GLY A 1 237 ? -20.870 38.507 51.101 1.00 66.12 237 GLY A O 1
ATOM 1843 N N . GLN A 1 238 ? -21.757 38.150 49.074 1.00 63.72 238 GLN A N 1
ATOM 1844 C CA . GLN A 1 238 ? -22.589 39.377 49.084 1.00 63.72 238 GLN A CA 1
ATOM 1845 C C . GLN A 1 238 ? -24.052 39.189 48.635 1.00 63.72 238 GLN A C 1
ATOM 1847 O O . GLN A 1 238 ? -24.753 40.161 48.355 1.00 63.72 238 GLN A O 1
ATOM 1852 N N . GLU A 1 239 ? -24.550 37.957 48.576 1.00 70.31 239 GLU A N 1
ATOM 1853 C CA . GLU A 1 239 ? -25.881 37.660 48.036 1.00 70.31 239 GLU A CA 1
ATOM 1854 C C . GLU A 1 239 ? -26.907 37.465 49.169 1.00 70.31 239 GLU A C 1
ATOM 1856 O O . GLU A 1 239 ? -26.668 36.700 50.098 1.00 70.31 239 GLU A O 1
ATOM 1861 N N . LYS A 1 240 ? -28.066 38.143 49.102 1.00 77.62 240 LYS A N 1
ATOM 1862 C CA . LYS A 1 240 ? -29.192 37.957 50.054 1.00 77.62 240 LYS A CA 1
ATOM 1863 C C . LYS A 1 240 ? -29.926 36.621 49.873 1.00 77.62 240 LYS A C 1
ATOM 1865 O O . LYS A 1 240 ? -30.640 36.176 50.769 1.00 77.62 240 LYS A O 1
ATOM 1870 N N . TYR A 1 241 ? -29.789 36.010 48.701 1.00 80.88 241 TYR A N 1
ATOM 1871 C CA . TYR A 1 241 ? -30.462 34.776 48.313 1.00 80.88 241 TYR A CA 1
ATOM 1872 C C . TYR A 1 241 ? -29.468 33.872 47.597 1.00 80.88 241 TYR A C 1
ATOM 1874 O O . TYR A 1 241 ? -28.610 34.363 46.870 1.00 80.88 241 TYR A O 1
ATOM 1882 N N . CYS A 1 242 ? -29.590 32.560 47.785 1.00 83.62 242 CYS A N 1
ATOM 1883 C CA . CYS A 1 242 ? -28.757 31.599 47.077 1.00 83.62 242 CYS A CA 1
ATOM 1884 C C . CYS A 1 242 ? -29.161 31.533 45.590 1.00 83.62 242 CYS A C 1
ATOM 1886 O O . CYS A 1 242 ? -30.339 31.303 45.311 1.00 83.62 242 CYS A O 1
ATOM 1888 N N . PRO A 1 243 ? -28.221 31.663 44.639 1.00 81.38 243 PRO A N 1
ATOM 1889 C CA . PRO A 1 243 ? -28.522 31.663 43.207 1.00 81.38 243 PRO A CA 1
ATOM 1890 C C . PRO A 1 243 ? -28.975 30.290 42.696 1.00 81.38 243 PRO A C 1
ATOM 1892 O O . PRO A 1 243 ? -29.714 30.213 41.721 1.00 81.38 243 PRO A O 1
ATOM 1895 N N . GLU A 1 244 ? -28.580 29.214 43.379 1.00 85.25 244 GLU A N 1
ATOM 1896 C CA . GLU A 1 244 ? -28.891 27.842 42.967 1.00 85.25 244 GLU A CA 1
ATOM 1897 C C . GLU A 1 244 ? -30.248 27.352 43.487 1.00 85.25 244 GLU A C 1
ATOM 1899 O O . GLU A 1 244 ? -30.924 26.570 42.825 1.00 85.25 244 GLU A O 1
ATOM 1904 N N . CYS A 1 245 ? -30.664 27.779 44.685 1.00 86.56 245 CYS A N 1
ATOM 1905 C CA . CYS A 1 245 ? -31.874 27.246 45.327 1.00 86.56 245 CYS A CA 1
ATOM 1906 C C . CYS A 1 245 ? -32.871 28.308 45.810 1.00 86.56 245 CYS A C 1
ATOM 1908 O O . CYS A 1 245 ? -33.927 27.959 46.332 1.00 86.56 245 CYS A O 1
ATOM 1910 N N . GLY A 1 246 ? -32.552 29.597 45.669 1.00 81.00 246 GLY A N 1
ATOM 1911 C CA . GLY A 1 246 ? -33.432 30.710 46.034 1.00 81.00 246 GLY A CA 1
ATOM 1912 C C . GLY A 1 246 ? -33.632 30.920 47.539 1.00 81.00 246 GLY A C 1
ATOM 1913 O O . GLY A 1 246 ? -34.399 31.799 47.928 1.00 81.00 246 GLY A O 1
ATOM 1914 N N . SER A 1 247 ? -32.964 30.152 48.407 1.00 84.50 247 SER A N 1
ATOM 1915 C CA . SER A 1 247 ? -33.102 30.308 49.859 1.00 84.50 247 SER A CA 1
ATOM 1916 C C . SER A 1 247 ? -32.498 31.628 50.335 1.00 84.50 247 SER A C 1
ATOM 1918 O O . SER A 1 247 ? -31.395 31.980 49.916 1.00 84.50 247 SER A O 1
ATOM 1920 N N . THR A 1 248 ? -33.165 32.314 51.262 1.00 81.88 248 THR A N 1
ATOM 1921 C CA . THR A 1 248 ? -32.611 33.481 51.963 1.00 81.88 248 THR A CA 1
ATOM 1922 C C . THR A 1 248 ? -31.345 33.099 52.721 1.00 81.88 248 THR A C 1
ATOM 1924 O O . THR A 1 248 ? -31.354 32.152 53.509 1.00 81.88 248 THR A O 1
ATOM 1927 N N . LEU A 1 249 ? -30.269 33.841 52.485 1.00 76.56 249 LEU A N 1
ATOM 1928 C CA . LEU A 1 249 ? -29.012 33.725 53.211 1.00 76.56 249 LEU A CA 1
ATOM 1929 C C . LEU A 1 249 ? -29.076 34.736 54.363 1.00 76.56 249 LEU A C 1
ATOM 1931 O O . LEU A 1 249 ? -29.124 35.940 54.114 1.00 76.56 249 LEU A O 1
ATOM 1935 N N . ASN A 1 250 ? -29.196 34.229 55.593 1.00 61.81 250 ASN A N 1
ATOM 1936 C CA . ASN A 1 250 ? -29.221 35.026 56.826 1.00 61.81 250 ASN A CA 1
ATOM 1937 C C . ASN A 1 250 ? -27.805 35.306 57.326 1.00 61.81 250 ASN A C 1
ATOM 1939 O O . ASN A 1 250 ? -26.978 34.367 57.257 1.00 61.81 250 ASN A O 1
#

Radius of gyration: 28.82 Å; chains: 1; bounding box: 64×51×89 Å

Secondary structure (DSSP, 8-state):
------HHHHHHHHHHHHHHHHHHHHTTSTTHHHHHHHHHHHHHHHHHHHHHHHHHHH--HHHHHHHHHHHHHHHHHHHHHHHHHHHHHHHHHHHTSTTGGG-HHHHHHHHHHHHHHHHHHHHHHHHHHHHHHHHHHHHHHTGGGS-HHHHHHHHHHHHHHHHHHHHHHTTTSHHHHHHHHHHHHHHHHHHHGGGGGGG--TT-----------PPP---------B-TTT-PBP-S--SB-TTT--B--

Foldseek 3Di:
DPPQQLLVLLLLLLQLLLLLLVLLVCLPDPPVNVVSNVVSVVSVVVSLVSLVVSCVRVVDPLSVLLSVLLVVLVVLLVVLVVLLVVLVVQLVVLVVPPVSVVVVVSNVVSCVSNVVSLVSNLSSLVSNLSSLVSQLVVLVVPVLSADVQLSVLQNVLSVLQSQLSVLVSVVVDVVSPVSSSVSNSSSSNSSSSSSVSPPDDSPDPDDPDDPDDDDDDDDDDDDDFDADPPPRHTDPPDDQADPVPRHGDD

Sequence (250 aa):
MSNVNVNNEFSEFGKKMKIVGIMTILVIIPFAGSFLSFIGFIFGLMALGDIRNANNKLNQASLENYRSKFIIAVIFRMIGSVVSLVGSFYSFSNMLDFNYLYDFPALIMSFIPMFIGFVINLIAGALEMDAWRSLTDFFNQHRNLFPTYVANEASEGSEKLRTAALMNILSFLIITILIGWILQIIGYFKLAKLEETTGYTASATTPLTPRVQPTSPSAPSTLGANFCSNCGAKLTGQEKYCPECGSTLN

pLDDT: mean 87.51, std 16.25, range [35.62, 98.56]